Protein AF-A0A2V7RG24-F1 (afdb_monomer)

Structure (mmCIF, N/CA/C/O backbone):
data_AF-A0A2V7RG24-F1
#
_entry.id   AF-A0A2V7RG24-F1
#
loop_
_atom_site.group_PDB
_atom_site.id
_atom_site.type_symbol
_atom_site.label_atom_id
_atom_site.label_alt_id
_atom_site.label_comp_id
_atom_site.label_asym_id
_atom_site.label_entity_id
_atom_site.label_seq_id
_atom_site.pdbx_PDB_ins_code
_atom_site.Cartn_x
_atom_site.Cartn_y
_atom_site.Cartn_z
_atom_site.occupancy
_atom_site.B_iso_or_equiv
_atom_site.auth_seq_id
_atom_site.auth_comp_id
_atom_site.auth_asym_id
_atom_site.auth_atom_id
_atom_site.pdbx_PDB_model_num
ATOM 1 N N . MET A 1 1 ? 0.883 -5.199 -20.420 1.00 70.88 1 MET A N 1
ATOM 2 C CA . MET A 1 1 ? -0.325 -4.366 -20.218 1.00 70.88 1 MET A CA 1
ATOM 3 C C . MET A 1 1 ? -0.372 -4.010 -18.749 1.00 70.88 1 MET A C 1
ATOM 5 O O . MET A 1 1 ? -0.090 -4.886 -17.940 1.00 70.88 1 MET A O 1
ATOM 9 N N . ALA A 1 2 ? -0.636 -2.752 -18.416 1.00 87.44 2 ALA A N 1
ATOM 10 C CA . ALA A 1 2 ? -0.578 -2.299 -17.037 1.00 87.44 2 ALA A CA 1
ATOM 11 C C . ALA A 1 2 ? -1.809 -2.783 -16.240 1.00 87.44 2 ALA A C 1
ATOM 13 O O . ALA A 1 2 ? -2.904 -2.893 -16.787 1.00 87.44 2 ALA A O 1
ATOM 14 N N . LEU A 1 3 ? -1.618 -3.117 -14.962 1.00 95.12 3 LEU A N 1
ATOM 15 C CA . LEU A 1 3 ? -2.673 -3.624 -14.077 1.00 95.12 3 LEU A CA 1
ATOM 16 C C . LEU A 1 3 ? -3.235 -2.459 -13.262 1.00 95.12 3 LEU A C 1
ATOM 18 O O . LEU A 1 3 ? -2.543 -1.928 -12.408 1.00 95.12 3 LEU A O 1
ATOM 22 N N . ASP A 1 4 ? -4.467 -2.027 -13.508 1.0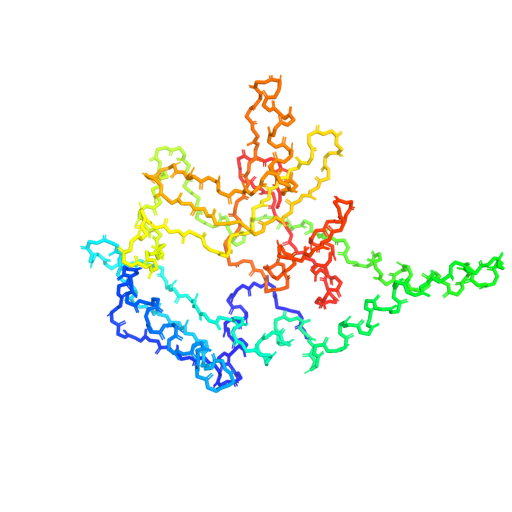0 91.94 4 ASP A N 1
ATOM 23 C CA . ASP A 1 4 ? -5.042 -0.782 -12.965 1.00 91.94 4 ASP A CA 1
ATOM 24 C C . ASP A 1 4 ? -5.511 -0.860 -11.508 1.00 91.94 4 ASP A C 1
ATOM 26 O O . ASP A 1 4 ? -5.854 0.160 -10.917 1.00 91.94 4 ASP A O 1
ATOM 30 N N . ASN A 1 5 ? -5.598 -2.052 -10.922 1.00 93.75 5 ASN A N 1
ATOM 31 C CA . ASN A 1 5 ? -6.055 -2.227 -9.545 1.00 93.75 5 ASN A CA 1
ATOM 32 C C . ASN A 1 5 ? -5.680 -3.606 -8.993 1.00 93.75 5 ASN A C 1
ATOM 34 O O . ASN A 1 5 ? -5.328 -4.526 -9.736 1.00 93.75 5 ASN A O 1
ATOM 38 N N . LEU A 1 6 ? -5.848 -3.769 -7.679 1.00 95.88 6 LEU A N 1
ATOM 39 C CA . LEU A 1 6 ? -5.594 -5.026 -6.982 1.00 95.88 6 LEU A CA 1
ATOM 40 C C . LEU A 1 6 ? -6.389 -6.217 -7.547 1.00 95.88 6 LEU A C 1
ATOM 42 O O . LEU A 1 6 ? -5.856 -7.321 -7.607 1.00 95.88 6 LEU A O 1
ATOM 46 N N . ARG A 1 7 ? -7.642 -6.029 -7.993 1.00 96.31 7 ARG A N 1
ATOM 47 C CA . ARG A 1 7 ? -8.449 -7.141 -8.537 1.00 96.31 7 ARG A CA 1
ATOM 48 C C . ARG A 1 7 ? -7.845 -7.686 -9.828 1.00 96.31 7 ARG A C 1
ATOM 50 O O . ARG A 1 7 ? -7.770 -8.899 -9.989 1.00 96.31 7 ARG A O 1
ATOM 57 N N . GLN A 1 8 ? -7.388 -6.803 -10.717 1.00 97.19 8 GLN A N 1
ATOM 58 C CA . GLN A 1 8 ? -6.679 -7.203 -11.933 1.00 97.19 8 GLN A CA 1
ATOM 59 C C . GLN A 1 8 ? -5.349 -7.881 -11.609 1.00 97.19 8 GLN A C 1
ATOM 61 O O . GLN A 1 8 ? -5.017 -8.874 -12.247 1.00 97.19 8 GLN A O 1
ATOM 66 N N . PHE A 1 9 ? -4.615 -7.400 -10.601 1.00 98.12 9 PHE A N 1
ATOM 67 C CA . PHE A 1 9 ? -3.367 -8.043 -10.195 1.00 98.12 9 PHE A CA 1
ATOM 68 C C . PHE A 1 9 ? -3.591 -9.457 -9.654 1.00 98.12 9 PHE A C 1
ATOM 70 O O . PHE A 1 9 ? -2.949 -10.392 -10.122 1.00 98.12 9 PHE A O 1
ATOM 77 N N . ILE A 1 10 ? -4.561 -9.640 -8.754 1.00 98.44 10 ILE A N 1
ATOM 78 C CA . ILE A 1 10 ? -4.939 -10.967 -8.249 1.00 98.44 10 ILE A CA 1
ATOM 79 C C . ILE A 1 10 ? -5.362 -11.882 -9.405 1.00 98.44 10 ILE A C 1
ATOM 81 O O . ILE A 1 10 ? -4.900 -13.016 -9.473 1.00 98.44 10 ILE A O 1
ATOM 85 N N . ALA A 1 11 ? -6.189 -11.393 -10.336 1.00 98.31 11 ALA A N 1
ATOM 86 C CA . ALA A 1 11 ? -6.625 -12.173 -11.493 1.00 98.31 11 ALA A CA 1
ATOM 87 C C . ALA A 1 11 ? -5.461 -12.563 -12.421 1.00 98.31 11 ALA A C 1
ATOM 89 O O . ALA A 1 11 ? -5.440 -13.674 -12.941 1.00 98.31 11 ALA A O 1
ATOM 90 N N . ALA A 1 12 ? -4.480 -11.677 -12.609 1.00 98.19 12 ALA A N 1
ATOM 91 C CA . ALA A 1 12 ? -3.292 -11.965 -13.405 1.00 98.19 12 ALA A CA 1
ATOM 92 C C . ALA A 1 12 ? -2.387 -13.017 -12.738 1.00 98.19 12 ALA A C 1
ATOM 94 O O . ALA A 1 12 ? -1.851 -13.882 -13.428 1.00 98.19 12 ALA A O 1
ATOM 95 N N . ILE A 1 13 ? -2.252 -12.985 -11.405 1.00 98.50 13 ILE A N 1
ATOM 96 C C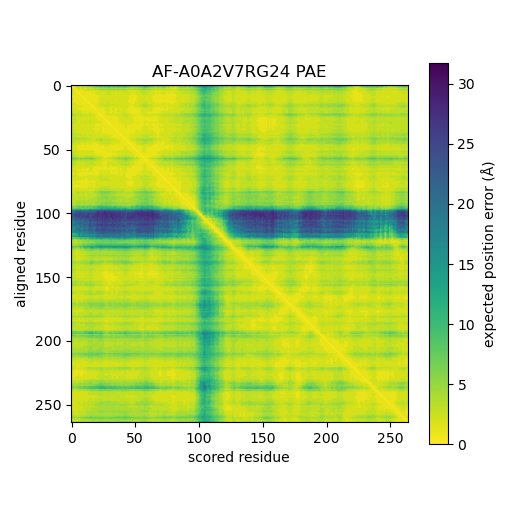A . ILE A 1 13 ? -1.537 -14.025 -10.648 1.00 98.50 13 ILE A CA 1
ATOM 97 C C . ILE A 1 13 ? -2.269 -15.375 -10.766 1.00 98.50 13 ILE A C 1
ATOM 99 O O . ILE A 1 13 ? -1.626 -16.395 -11.016 1.00 98.50 13 ILE A O 1
ATOM 103 N N . ASP A 1 14 ? -3.602 -15.373 -10.636 1.00 98.44 14 ASP A N 1
ATOM 104 C CA . ASP A 1 14 ? -4.465 -16.562 -10.766 1.00 98.44 14 ASP A CA 1
ATOM 105 C C . ASP A 1 14 ? -4.325 -17.196 -12.161 1.00 98.44 14 ASP A C 1
ATOM 107 O O . ASP A 1 14 ? -4.002 -18.374 -12.295 1.00 98.44 14 ASP A O 1
ATOM 111 N N . ALA A 1 15 ? -4.426 -16.382 -13.218 1.00 97.94 15 ALA A N 1
ATOM 112 C CA . ALA A 1 15 ? -4.224 -16.822 -14.599 1.00 97.94 15 ALA A CA 1
ATOM 113 C C . ALA A 1 15 ? -2.813 -17.390 -14.854 1.00 97.94 15 ALA A C 1
ATOM 115 O O . ALA A 1 15 ? -2.633 -18.246 -15.717 1.00 97.94 15 ALA A O 1
ATOM 116 N N . GLY A 1 16 ? -1.814 -16.926 -14.098 1.00 96.06 16 GLY A N 1
ATOM 117 C CA . GLY A 1 16 ? -0.440 -17.425 -14.129 1.00 96.06 16 GLY A CA 1
ATOM 118 C C . GLY A 1 16 ? -0.186 -18.676 -13.280 1.00 96.06 16 GLY A C 1
ATOM 119 O O . GLY A 1 16 ? 0.979 -19.084 -13.180 1.00 96.06 16 GLY A O 1
ATOM 120 N N . GLY A 1 17 ? -1.228 -19.244 -12.657 1.00 97.56 17 GLY A N 1
ATOM 121 C CA . GLY A 1 17 ? -1.174 -20.448 -11.823 1.00 97.56 17 GLY A CA 1
ATOM 122 C C . GLY A 1 17 ? -0.435 -20.269 -10.496 1.00 97.56 17 GLY A C 1
ATOM 123 O O . GLY A 1 17 ? 0.051 -21.248 -9.939 1.00 97.56 17 GLY A O 1
ATOM 124 N N . ASP A 1 18 ? -0.291 -19.031 -10.015 1.00 97.88 18 ASP A N 1
ATOM 125 C CA . ASP A 1 18 ? 0.556 -18.683 -8.862 1.00 97.88 18 ASP A CA 1
ATOM 126 C C . ASP A 1 18 ? -0.255 -18.109 -7.679 1.00 97.88 18 ASP A C 1
ATOM 128 O O . ASP A 1 18 ? 0.276 -17.436 -6.792 1.00 97.88 18 ASP A O 1
ATOM 132 N N . LEU A 1 19 ? -1.572 -18.357 -7.680 1.00 98.62 19 LEU A N 1
ATOM 133 C CA . LEU A 1 19 ? -2.505 -17.998 -6.614 1.00 98.62 19 LEU A CA 1
ATOM 134 C C . LEU A 1 19 ? -3.117 -19.262 -6.003 1.00 98.62 19 LEU A C 1
ATOM 136 O O . LEU A 1 19 ? -3.719 -20.071 -6.703 1.00 98.62 19 LEU A O 1
ATOM 140 N N . THR A 1 20 ? -3.064 -19.373 -4.680 1.00 98.56 20 THR A N 1
ATOM 141 C CA . THR A 1 20 ? -3.815 -20.376 -3.923 1.00 98.56 20 THR A CA 1
ATOM 142 C C . THR A 1 20 ? -4.988 -19.711 -3.216 1.00 98.56 20 THR A C 1
ATOM 144 O O . THR A 1 20 ? -4.822 -18.787 -2.415 1.00 98.56 20 THR A O 1
ATOM 147 N N . ARG A 1 21 ? -6.198 -20.205 -3.484 1.00 98.62 21 ARG A N 1
ATOM 148 C CA . ARG A 1 21 ? -7.413 -19.793 -2.773 1.00 98.62 21 ARG A CA 1
ATOM 149 C C . ARG A 1 21 ? -7.566 -20.633 -1.515 1.00 98.62 21 ARG A C 1
ATOM 151 O O . ARG A 1 21 ? -7.730 -21.847 -1.585 1.00 98.62 21 ARG A O 1
ATOM 158 N N . VAL A 1 22 ? -7.519 -19.978 -0.362 1.00 98.50 22 VAL A N 1
ATOM 159 C CA . VAL A 1 22 ? -7.785 -20.617 0.924 1.00 98.50 22 VAL A CA 1
ATOM 160 C C . VAL A 1 22 ? -9.263 -20.436 1.220 1.00 98.50 22 VAL A C 1
ATOM 162 O O . VAL A 1 22 ? -9.736 -19.347 1.561 1.00 98.50 22 VAL A O 1
ATOM 165 N N . GLU A 1 23 ? -10.009 -21.515 1.020 1.00 97.62 23 GLU A N 1
ATOM 166 C CA . GLU A 1 23 ? -11.434 -21.547 1.320 1.00 97.62 23 GLU A CA 1
ATOM 167 C C . GLU A 1 23 ? -11.694 -21.837 2.786 1.00 97.62 23 GLU A C 1
ATOM 169 O O . GLU A 1 23 ? -12.766 -21.504 3.260 1.00 97.62 23 GLU A O 1
ATOM 174 N N . HIS A 1 24 ? -10.768 -22.433 3.535 1.00 97.44 24 HIS A N 1
ATOM 175 C CA . HIS A 1 24 ? -10.990 -22.662 4.961 1.00 97.44 24 HIS A CA 1
ATOM 176 C C . HIS A 1 24 ? -11.186 -21.342 5.723 1.00 97.44 24 HIS A C 1
ATOM 178 O O . HIS A 1 24 ? -10.691 -20.294 5.304 1.00 97.44 24 HIS A O 1
ATOM 184 N N . SER A 1 25 ? -11.933 -21.399 6.826 1.00 98.31 25 SER A N 1
ATOM 185 C CA . SER A 1 25 ? -12.063 -20.255 7.727 1.00 98.31 25 SER A CA 1
ATOM 186 C C . SER A 1 25 ? -10.737 -20.055 8.451 1.00 98.31 25 SER A C 1
ATOM 188 O O . SER A 1 25 ? -10.263 -20.997 9.075 1.00 98.31 25 SER A O 1
ATOM 190 N N . VAL A 1 26 ? -10.131 -18.872 8.350 1.00 98.62 26 VAL A N 1
ATOM 191 C CA . VAL A 1 26 ? -8.807 -18.604 8.943 1.00 98.62 26 VAL A CA 1
ATOM 192 C C . VAL A 1 26 ? -8.808 -17.254 9.644 1.00 98.62 26 VAL A C 1
ATOM 194 O O . VAL A 1 26 ? -9.255 -16.252 9.083 1.00 98.62 26 VAL A O 1
ATOM 197 N N . SER A 1 27 ? -8.291 -17.217 10.865 1.00 98.62 27 SER A N 1
ATOM 198 C CA . SER A 1 27 ? -8.243 -16.011 11.682 1.00 98.62 27 SER A CA 1
ATOM 199 C C . SER A 1 27 ? -7.225 -14.990 11.185 1.00 98.62 27 SER A C 1
ATOM 201 O O . SER A 1 27 ? -6.080 -15.315 10.864 1.00 98.62 27 SER A O 1
ATOM 203 N N . VAL A 1 28 ? -7.615 -13.712 11.191 1.00 98.38 28 VAL A N 1
ATOM 204 C CA . VAL A 1 28 ? -6.659 -12.606 11.023 1.00 98.38 28 VAL A CA 1
ATOM 205 C C . VAL A 1 28 ? -5.749 -12.430 12.243 1.00 98.38 28 VAL A C 1
ATOM 207 O O . VAL A 1 28 ? -4.738 -11.736 12.157 1.00 98.38 28 VAL A O 1
ATOM 210 N N . ASP A 1 29 ? -6.091 -13.049 13.375 1.00 98.19 29 ASP A N 1
ATOM 211 C CA . ASP A 1 29 ? -5.231 -13.114 14.550 1.00 98.19 29 ASP A CA 1
ATOM 212 C C . ASP A 1 29 ? -4.246 -14.281 14.413 1.00 98.19 29 ASP A C 1
ATOM 214 O O . ASP A 1 29 ? -4.591 -15.435 14.663 1.00 98.19 29 ASP A O 1
ATOM 218 N N . LYS A 1 30 ? -3.023 -13.955 13.981 1.00 98.19 30 LYS A N 1
ATOM 219 C CA . LYS A 1 30 ? -1.843 -14.819 13.794 1.00 98.19 30 LYS A CA 1
ATOM 220 C C . LYS A 1 30 ? -1.965 -15.922 12.737 1.00 98.19 30 LYS A C 1
ATOM 222 O O . LYS A 1 30 ? -0.978 -16.181 12.059 1.00 98.19 30 LYS A O 1
ATOM 227 N N . GLU A 1 31 ? -3.121 -16.553 12.535 1.00 98.56 31 GLU A N 1
ATOM 228 C CA . GLU A 1 31 ? -3.239 -17.730 11.655 1.00 98.56 31 GLU A CA 1
ATOM 229 C C . GLU A 1 31 ? -2.947 -17.422 10.181 1.00 98.56 31 GLU A C 1
ATOM 231 O O . GLU A 1 31 ? -2.140 -18.118 9.560 1.00 98.56 31 GLU A O 1
ATOM 236 N N . ILE A 1 32 ? -3.549 -16.363 9.616 1.00 98.62 32 ILE A N 1
ATOM 237 C CA . ILE A 1 32 ? -3.227 -15.919 8.247 1.00 98.62 32 ILE A CA 1
ATOM 238 C C . ILE A 1 32 ? -1.727 -15.648 8.114 1.00 98.62 32 ILE A C 1
ATOM 240 O O . ILE A 1 32 ? -1.123 -16.038 7.114 1.00 98.62 32 ILE A O 1
ATOM 244 N N . THR A 1 33 ? -1.128 -14.997 9.114 1.00 98.38 33 THR A N 1
ATOM 245 C CA . THR A 1 33 ? 0.297 -14.652 9.109 1.00 98.38 33 THR A CA 1
ATOM 246 C C . THR A 1 33 ? 1.176 -15.891 9.157 1.00 98.38 33 THR A C 1
ATOM 248 O O . THR A 1 33 ? 2.093 -15.991 8.353 1.00 98.38 33 THR A O 1
ATOM 251 N N . GLU A 1 34 ? 0.879 -16.854 10.025 1.00 98.56 34 GLU A N 1
ATOM 252 C CA . GLU A 1 34 ? 1.629 -18.108 10.135 1.00 98.56 34 GLU A CA 1
ATOM 253 C C . GLU A 1 34 ? 1.602 -18.899 8.819 1.00 98.56 34 GLU A C 1
ATOM 255 O O . GLU A 1 34 ? 2.633 -19.374 8.342 1.00 98.56 34 GLU A O 1
ATOM 260 N N . ILE A 1 35 ? 0.430 -19.005 8.184 1.00 98.44 35 ILE A N 1
ATOM 261 C CA . ILE A 1 35 ? 0.296 -19.675 6.883 1.00 98.44 35 ILE A CA 1
ATOM 262 C C . ILE A 1 35 ? 1.085 -18.913 5.812 1.00 98.44 35 ILE A C 1
ATOM 264 O O . ILE A 1 35 ? 1.847 -19.515 5.052 1.00 98.44 35 ILE A O 1
ATOM 268 N N . ALA A 1 36 ? 0.919 -17.589 5.756 1.00 97.94 36 ALA A N 1
ATOM 269 C CA . ALA A 1 36 ? 1.592 -16.746 4.778 1.00 97.94 36 ALA A CA 1
ATOM 270 C C . ALA A 1 36 ? 3.119 -16.784 4.929 1.00 97.94 36 ALA A C 1
ATOM 272 O O . ALA A 1 36 ? 3.810 -16.883 3.919 1.00 97.94 36 ALA A O 1
ATOM 273 N N . ASP A 1 37 ? 3.640 -16.771 6.157 1.00 98.31 37 ASP A N 1
ATOM 274 C CA . ASP A 1 37 ? 5.072 -16.822 6.462 1.00 98.31 37 ASP A CA 1
ATOM 275 C C . ASP A 1 37 ? 5.720 -18.115 5.942 1.00 98.31 37 ASP A C 1
ATOM 277 O O . ASP A 1 37 ? 6.755 -18.072 5.270 1.00 98.31 37 ASP A O 1
ATOM 281 N N . ARG A 1 38 ? 5.068 -19.268 6.142 1.00 97.94 38 ARG A N 1
ATOM 282 C CA . ARG A 1 38 ? 5.531 -20.552 5.583 1.00 97.94 38 ARG A CA 1
ATOM 283 C C . ARG A 1 38 ? 5.554 -20.543 4.055 1.00 97.94 38 ARG A C 1
ATOM 285 O O . ARG A 1 38 ? 6.514 -21.024 3.449 1.00 97.94 38 ARG A O 1
ATOM 292 N N . CYS A 1 39 ? 4.517 -19.991 3.421 1.00 96.81 39 CYS A N 1
ATOM 293 C CA . CYS A 1 39 ? 4.466 -19.870 1.964 1.00 96.81 39 CYS A CA 1
ATOM 294 C C . CYS A 1 39 ? 5.567 -18.938 1.442 1.00 96.81 39 CYS A C 1
ATOM 296 O O . CYS A 1 39 ? 6.304 -19.332 0.544 1.00 96.81 39 CYS A O 1
ATOM 298 N N . MET A 1 40 ? 5.741 -17.759 2.044 1.00 97.06 40 MET A N 1
ATOM 299 C CA . MET A 1 40 ? 6.783 -16.786 1.686 1.00 97.06 40 MET A CA 1
ATOM 300 C C . MET A 1 40 ? 8.195 -17.375 1.762 1.00 97.06 40 MET A C 1
ATOM 302 O O . MET A 1 40 ? 9.043 -17.056 0.936 1.00 97.06 40 MET A O 1
ATOM 306 N N . LYS A 1 41 ? 8.452 -18.246 2.744 1.00 97.25 41 LYS A N 1
ATOM 307 C CA . LYS A 1 41 ? 9.754 -18.901 2.953 1.00 97.25 41 LYS A CA 1
ATOM 308 C C . LYS A 1 41 ? 9.960 -20.162 2.111 1.00 97.25 41 LYS A C 1
ATOM 310 O O . LYS A 1 41 ? 11.029 -20.767 2.167 1.00 97.25 41 LYS A O 1
ATOM 315 N N . SER A 1 42 ? 8.958 -20.577 1.340 1.00 96.88 42 SER A N 1
ATOM 316 C CA . SER A 1 42 ? 9.093 -21.706 0.420 1.00 96.88 42 SER A CA 1
ATOM 317 C C . SER A 1 42 ? 9.951 -21.320 -0.797 1.00 96.88 42 SER A C 1
ATOM 319 O O . SER A 1 42 ? 10.040 -20.136 -1.136 1.00 96.88 42 SER A O 1
ATOM 321 N N . PRO A 1 43 ? 10.579 -22.287 -1.494 1.00 95.69 43 PRO A N 1
ATOM 322 C CA . PRO A 1 43 ? 11.347 -22.009 -2.705 1.00 95.69 43 PRO A CA 1
ATOM 323 C C . PRO A 1 43 ? 10.554 -21.172 -3.717 1.00 95.69 43 PRO A C 1
ATOM 325 O O . PRO A 1 43 ? 9.379 -21.437 -3.971 1.00 95.69 43 PRO A O 1
ATOM 328 N N . GLY A 1 44 ? 11.189 -20.138 -4.271 1.00 94.81 44 GLY A N 1
ATOM 329 C CA . GLY A 1 44 ? 10.538 -19.210 -5.201 1.00 94.81 44 GLY A CA 1
ATOM 330 C C . GLY A 1 44 ? 9.484 -18.291 -4.567 1.00 94.81 44 GLY A C 1
ATOM 331 O O . GLY A 1 44 ? 8.734 -17.660 -5.304 1.00 94.81 44 GLY A O 1
ATOM 332 N N . GLY A 1 45 ? 9.408 -18.209 -3.232 1.00 96.69 45 GLY A N 1
ATOM 333 C CA . GLY A 1 45 ? 8.485 -17.324 -2.512 1.00 96.69 45 GLY A CA 1
ATOM 334 C C . GLY A 1 45 ? 7.082 -17.891 -2.281 1.00 96.69 45 GLY A C 1
ATOM 335 O O . GLY A 1 45 ? 6.201 -17.170 -1.800 1.00 96.69 45 GLY A O 1
ATOM 336 N N . GLY A 1 46 ? 6.852 -19.153 -2.669 1.00 97.75 46 GLY A N 1
ATOM 337 C CA . GLY A 1 46 ? 5.549 -19.823 -2.615 1.00 97.75 46 GLY A CA 1
ATOM 338 C C . GLY A 1 46 ? 4.442 -19.102 -3.401 1.00 97.75 46 GLY A C 1
ATOM 339 O O . GLY A 1 46 ? 4.697 -18.083 -4.048 1.00 97.75 46 GLY A O 1
ATOM 340 N N . PRO A 1 47 ? 3.196 -19.602 -3.358 1.00 98.12 47 PRO A N 1
ATOM 341 C CA . PRO A 1 47 ? 2.077 -18.966 -4.045 1.00 98.12 47 PRO A CA 1
ATOM 342 C C . PRO A 1 47 ? 1.619 -17.697 -3.315 1.00 98.12 47 PRO A C 1
ATOM 344 O O . PRO A 1 47 ? 1.754 -17.569 -2.092 1.00 98.12 47 PRO A O 1
ATOM 347 N N . ALA A 1 48 ? 1.007 -16.771 -4.052 1.00 98.56 48 ALA A N 1
ATOM 348 C CA . ALA A 1 48 ? 0.146 -15.769 -3.435 1.00 98.56 48 ALA A CA 1
ATOM 349 C C . ALA A 1 48 ? -1.061 -16.458 -2.779 1.00 98.56 48 ALA A C 1
ATOM 351 O O . ALA A 1 48 ? -1.525 -17.492 -3.259 1.00 98.56 48 ALA A O 1
ATOM 352 N N . LEU A 1 49 ? -1.602 -15.885 -1.704 1.00 98.75 49 LEU A N 1
ATOM 353 C CA . LEU A 1 49 ? -2.732 -16.473 -0.984 1.00 98.75 49 LEU A CA 1
ATOM 354 C C . LEU A 1 49 ? -3.929 -15.529 -1.002 1.00 98.75 49 LEU A C 1
ATOM 356 O O . LEU A 1 49 ? -3.799 -14.348 -0.675 1.00 98.75 49 LEU A O 1
ATOM 360 N N . LEU A 1 50 ? -5.102 -16.068 -1.327 1.00 98.75 50 LEU A N 1
ATOM 361 C CA . LEU A 1 50 ? -6.383 -15.381 -1.190 1.00 98.75 50 LEU A CA 1
ATOM 362 C C . LEU A 1 50 ? -7.260 -16.129 -0.186 1.00 98.75 50 LEU A C 1
ATOM 364 O O . LEU A 1 50 ? -7.865 -17.150 -0.516 1.00 98.75 50 LEU A O 1
ATOM 368 N N . PHE A 1 51 ? -7.345 -15.604 1.031 1.00 98.75 51 PHE A N 1
ATOM 369 C CA . PHE A 1 51 ? -8.248 -16.085 2.071 1.00 98.75 51 PHE A CA 1
ATOM 370 C C . PHE A 1 51 ? -9.647 -15.549 1.792 1.00 98.75 51 PHE A C 1
ATOM 372 O O . PHE A 1 51 ? -9.902 -14.346 1.879 1.00 98.75 51 PHE A O 1
ATOM 379 N N . THR A 1 52 ? -10.554 -16.448 1.423 1.00 98.56 52 THR A N 1
ATOM 380 C CA . THR A 1 52 ? -11.915 -16.083 0.996 1.00 98.56 52 THR A CA 1
ATOM 381 C C . THR A 1 52 ? -12.903 -15.997 2.155 1.00 98.56 52 THR A C 1
ATOM 383 O O . THR A 1 52 ? -13.926 -15.329 2.028 1.00 98.56 52 THR A O 1
ATOM 386 N N . ARG A 1 53 ? -12.591 -16.640 3.288 1.00 98.31 53 ARG A N 1
ATOM 387 C CA . ARG A 1 53 ? -13.412 -16.647 4.506 1.00 98.31 53 ARG A CA 1
ATOM 388 C C . ARG A 1 53 ? -12.590 -16.294 5.757 1.00 98.31 53 ARG A C 1
ATOM 390 O O . ARG A 1 53 ? -12.485 -17.122 6.659 1.00 98.31 53 ARG A O 1
ATOM 397 N N . PRO A 1 54 ? -11.955 -15.112 5.830 1.00 98.56 54 PRO A N 1
ATOM 398 C CA . PRO A 1 54 ? -11.204 -14.746 7.020 1.00 98.56 54 PRO A CA 1
ATOM 399 C C . PRO A 1 54 ? -12.145 -14.438 8.197 1.00 98.56 54 PRO A C 1
ATOM 401 O O . PRO A 1 54 ? -13.245 -13.916 7.996 1.00 98.56 54 PRO A O 1
ATOM 404 N N . THR A 1 55 ? -11.712 -14.714 9.427 1.00 98.62 55 THR A N 1
ATOM 405 C CA . THR A 1 55 ? -12.427 -14.308 10.651 1.00 98.62 55 THR A CA 1
ATOM 406 C C . THR A 1 55 ? -11.715 -13.153 11.341 1.00 98.62 55 THR A C 1
ATOM 408 O O . THR A 1 55 ? -10.491 -13.143 11.454 1.00 98.62 55 THR A O 1
ATOM 411 N N . LEU A 1 56 ? -12.491 -12.172 11.797 1.00 98.06 56 LEU A N 1
ATOM 412 C CA . LEU A 1 56 ? -12.037 -10.994 12.537 1.00 98.06 56 LEU A CA 1
ATOM 413 C C . LEU A 1 56 ? -11.549 -11.376 13.948 1.00 98.06 56 LEU A C 1
ATOM 415 O O . LEU A 1 56 ? -11.866 -12.474 14.424 1.00 98.06 56 LEU A O 1
ATOM 419 N N . PRO A 1 57 ? -10.839 -10.479 14.663 1.00 93.25 57 PRO A N 1
ATOM 420 C CA . PRO A 1 57 ? -10.561 -10.683 16.081 1.00 93.25 57 PRO A CA 1
ATOM 421 C C . PRO A 1 57 ? -11.874 -10.930 16.842 1.00 93.25 57 PRO A C 1
ATOM 423 O O . PRO A 1 57 ? -12.833 -10.174 16.700 1.00 93.25 57 PRO A O 1
ATOM 426 N N . GLY A 1 58 ? -11.943 -12.026 17.602 1.00 90.81 58 GLY A N 1
ATOM 427 C CA . GLY A 1 58 ? -13.177 -12.483 18.260 1.00 90.81 58 GLY A CA 1
ATOM 428 C C . GLY A 1 58 ? -14.015 -13.494 17.461 1.00 90.81 58 GLY A C 1
ATOM 429 O O . GLY A 1 58 ? -15.046 -13.941 17.953 1.00 90.81 58 GLY A O 1
ATOM 430 N N . GLY A 1 59 ? -13.579 -13.893 16.261 1.00 95.25 59 GLY A N 1
ATOM 431 C CA . GLY A 1 59 ? -14.116 -15.049 15.527 1.00 95.25 59 GLY A CA 1
ATOM 432 C C . GLY A 1 59 ? -15.297 -14.764 14.594 1.00 95.25 59 GLY A C 1
ATOM 433 O O . GLY A 1 59 ? -15.754 -15.669 13.899 1.00 95.25 59 GLY A O 1
ATOM 434 N N . ALA A 1 60 ? -15.786 -13.523 14.527 1.00 97.25 60 ALA A N 1
ATOM 435 C CA . ALA A 1 60 ? -16.836 -13.152 13.581 1.00 97.25 60 ALA A CA 1
ATOM 436 C C . ALA A 1 60 ? -16.341 -13.274 12.122 1.00 97.25 60 ALA A C 1
ATOM 438 O O . ALA A 1 60 ? -15.191 -12.926 11.839 1.00 97.25 60 ALA A O 1
ATOM 439 N N . PRO A 1 61 ? -17.178 -13.722 11.169 1.00 97.75 61 PRO A N 1
ATOM 440 C CA . PRO A 1 61 ? -16.788 -13.785 9.764 1.00 97.75 61 PRO A CA 1
ATOM 441 C C . PRO A 1 61 ? -16.572 -12.378 9.193 1.00 97.75 61 PRO A C 1
ATOM 443 O O . PRO A 1 61 ? -17.404 -11.486 9.377 1.00 97.75 61 PRO A O 1
ATOM 446 N N . SER A 1 62 ? -15.477 -12.179 8.461 1.00 97.88 62 SER A N 1
ATOM 447 C CA . SER A 1 62 ? -15.268 -10.950 7.701 1.00 97.88 62 SER A CA 1
ATOM 448 C C . SER A 1 62 ? -16.079 -10.966 6.406 1.00 97.88 62 SER A C 1
ATOM 450 O O . SER A 1 62 ? -16.210 -11.993 5.744 1.00 97.88 62 SER A O 1
ATOM 452 N N . GLN A 1 63 ? -16.580 -9.796 6.012 1.00 96.25 63 GLN A N 1
ATOM 453 C CA . GLN A 1 63 ? -17.222 -9.587 4.709 1.00 96.25 63 GLN A CA 1
ATOM 454 C C . GLN A 1 63 ? -16.205 -9.329 3.586 1.00 96.25 63 GLN A C 1
ATOM 456 O O . GLN A 1 63 ? -16.578 -9.237 2.418 1.00 96.25 63 GLN A O 1
ATOM 461 N N . LEU A 1 64 ? -14.926 -9.163 3.934 1.00 97.00 64 LEU A N 1
ATOM 462 C CA . LEU A 1 64 ? -13.859 -8.833 3.000 1.00 97.00 64 LEU A CA 1
ATOM 463 C C . LEU A 1 64 ? -12.846 -9.983 2.944 1.00 97.00 64 LEU A C 1
ATOM 465 O O . LEU A 1 64 ? -12.393 -10.439 3.994 1.00 97.00 64 LEU A O 1
ATOM 469 N N . PRO A 1 65 ? -12.447 -10.441 1.746 1.00 97.94 65 PRO A N 1
ATOM 470 C CA . PRO A 1 65 ? -11.355 -11.392 1.623 1.00 97.94 65 PRO A CA 1
ATOM 471 C C . PRO A 1 65 ? -10.015 -10.723 1.955 1.00 97.94 65 PRO A C 1
ATOM 473 O O . PRO A 1 65 ? -9.861 -9.505 1.830 1.00 97.94 65 PRO A O 1
ATOM 476 N N . VAL A 1 66 ? -9.021 -11.535 2.312 1.00 98.44 66 VAL A N 1
ATOM 477 C CA . VAL A 1 66 ? -7.652 -11.079 2.585 1.00 98.44 66 VAL A CA 1
ATOM 478 C C . VAL A 1 66 ? -6.706 -11.697 1.568 1.00 98.44 66 VAL A C 1
ATOM 480 O O . VAL A 1 66 ? -6.614 -12.917 1.448 1.00 98.44 66 VAL A O 1
ATOM 483 N N . ALA A 1 67 ? -5.993 -10.847 0.836 1.00 98.12 67 ALA A N 1
ATOM 484 C CA . ALA A 1 67 ? -4.957 -11.258 -0.098 1.00 98.12 67 ALA A CA 1
ATOM 485 C C . ALA A 1 67 ? -3.576 -10.943 0.492 1.00 98.12 67 ALA A C 1
ATOM 487 O O . ALA A 1 67 ? -3.319 -9.806 0.889 1.00 98.12 67 ALA A O 1
ATOM 488 N N . VAL A 1 68 ? -2.690 -11.934 0.548 1.00 97.81 68 VAL A N 1
ATOM 489 C CA . VAL A 1 68 ? -1.331 -11.809 1.103 1.00 97.81 68 VAL A CA 1
ATOM 490 C C . VAL A 1 68 ? -0.315 -12.515 0.211 1.00 97.81 68 VAL A C 1
ATOM 492 O O . VAL A 1 68 ? -0.665 -13.270 -0.695 1.00 97.81 68 VAL A O 1
ATOM 495 N N . ASN A 1 69 ? 0.968 -12.232 0.444 1.00 97.88 69 ASN A N 1
ATOM 496 C CA . ASN A 1 69 ? 2.084 -12.749 -0.353 1.00 97.88 69 ASN A CA 1
ATOM 497 C C . ASN A 1 69 ? 2.063 -12.346 -1.850 1.00 97.88 69 ASN A C 1
ATOM 499 O O . ASN A 1 69 ? 2.710 -12.965 -2.696 1.00 97.88 69 ASN A O 1
ATOM 503 N N . LEU A 1 70 ? 1.343 -11.269 -2.186 1.00 97.94 70 LEU A N 1
ATOM 504 C CA . LEU A 1 70 ? 1.151 -10.808 -3.567 1.00 97.94 70 LEU A CA 1
ATOM 505 C C . LEU A 1 70 ? 2.454 -10.407 -4.270 1.00 97.94 70 LEU A C 1
ATOM 507 O O . LEU A 1 70 ? 2.561 -10.557 -5.478 1.00 97.94 70 LEU A O 1
ATOM 511 N N . PHE A 1 71 ? 3.444 -9.945 -3.509 1.00 97.12 71 PHE A N 1
ATOM 512 C CA . PHE A 1 71 ? 4.741 -9.473 -4.004 1.00 97.12 71 PHE A CA 1
ATOM 513 C C . PHE A 1 71 ? 5.906 -10.395 -3.605 1.00 97.12 71 PHE A C 1
ATOM 515 O O . PHE A 1 71 ? 7.064 -10.031 -3.763 1.00 97.12 71 PHE A O 1
ATOM 522 N N . GLY A 1 72 ? 5.626 -11.579 -3.046 1.00 96.56 72 GLY A N 1
ATOM 523 C CA . GLY A 1 72 ? 6.662 -12.414 -2.424 1.00 96.56 72 GLY A CA 1
ATOM 524 C C . GLY A 1 72 ? 7.516 -13.256 -3.366 1.00 96.56 72 GLY A C 1
ATOM 525 O O . GLY A 1 72 ? 8.265 -14.093 -2.882 1.00 96.56 72 GLY A O 1
ATOM 526 N N . SER A 1 73 ? 7.418 -13.071 -4.683 1.00 97.06 73 SER A N 1
ATOM 527 C CA . SER A 1 73 ? 8.293 -13.739 -5.650 1.00 97.06 73 SER A CA 1
ATOM 528 C C . SER A 1 73 ? 8.733 -12.777 -6.745 1.00 97.06 73 SER A C 1
ATOM 530 O O . SER A 1 73 ? 8.013 -11.839 -7.093 1.00 97.06 73 SER A O 1
ATOM 532 N N . GLU A 1 74 ? 9.899 -13.039 -7.335 1.00 95.88 74 GLU A N 1
ATOM 533 C CA . GLU A 1 74 ? 10.419 -12.249 -8.454 1.00 95.88 74 GLU A CA 1
ATOM 534 C C . GLU A 1 74 ? 9.454 -12.255 -9.647 1.00 95.88 74 GLU A C 1
ATOM 536 O O . GLU A 1 74 ? 9.173 -11.208 -10.225 1.00 95.88 74 GLU A O 1
ATOM 541 N N . LYS A 1 75 ? 8.844 -13.412 -9.946 1.00 96.12 75 LYS A N 1
ATOM 542 C CA . LYS A 1 75 ? 7.816 -13.551 -10.989 1.00 96.12 75 LYS A CA 1
ATOM 543 C C . LYS A 1 75 ? 6.628 -12.616 -10.740 1.00 96.12 75 LYS A C 1
ATOM 545 O O . LYS A 1 75 ? 6.175 -11.945 -11.667 1.00 96.12 75 LYS A O 1
ATOM 550 N N . ARG A 1 76 ? 6.114 -12.554 -9.505 1.00 97.56 76 ARG A N 1
ATOM 551 C CA . ARG A 1 76 ? 4.990 -11.663 -9.168 1.00 97.56 76 ARG A CA 1
ATOM 552 C C . ARG A 1 76 ? 5.398 -10.194 -9.164 1.00 97.56 76 ARG A C 1
ATOM 554 O O . ARG A 1 76 ? 4.591 -9.359 -9.560 1.00 97.56 76 ARG A O 1
ATOM 561 N N . MET A 1 77 ? 6.638 -9.878 -8.793 1.00 97.25 77 MET A N 1
ATOM 562 C CA . MET A 1 77 ? 7.190 -8.526 -8.923 1.00 97.25 77 MET A CA 1
ATOM 563 C C . MET A 1 77 ? 7.315 -8.091 -10.388 1.00 97.25 77 MET A C 1
ATOM 565 O O . MET A 1 77 ? 6.898 -6.989 -10.735 1.00 97.25 77 MET A O 1
ATOM 569 N N . ALA A 1 78 ? 7.820 -8.956 -11.268 1.00 96.38 78 ALA A N 1
ATOM 570 C CA . ALA A 1 78 ? 7.916 -8.673 -12.698 1.00 96.38 78 ALA A CA 1
ATOM 571 C C . ALA A 1 78 ? 6.520 -8.440 -13.305 1.00 96.38 78 ALA A C 1
ATOM 573 O O . ALA A 1 78 ? 6.292 -7.445 -13.996 1.00 96.38 78 ALA A O 1
ATOM 574 N N . LEU A 1 79 ? 5.545 -9.280 -12.932 1.00 96.94 79 LEU A N 1
ATOM 575 C CA . LEU A 1 79 ? 4.138 -9.108 -13.302 1.00 96.94 79 LEU A CA 1
ATOM 576 C C . LEU A 1 79 ? 3.549 -7.783 -12.789 1.00 96.94 79 LEU A C 1
ATOM 578 O O . LEU A 1 79 ? 2.893 -7.074 -13.550 1.00 96.94 79 LEU A O 1
ATOM 582 N N . ALA A 1 80 ? 3.792 -7.438 -11.521 1.00 96.69 80 ALA A N 1
ATOM 583 C CA . ALA A 1 80 ? 3.341 -6.195 -10.892 1.00 96.69 80 ALA A CA 1
ATOM 584 C C . ALA A 1 80 ? 3.822 -4.942 -11.637 1.00 96.69 80 ALA A C 1
ATOM 586 O O . ALA A 1 80 ? 3.088 -3.958 -11.733 1.00 96.69 80 ALA A O 1
ATOM 587 N N . LEU A 1 81 ? 5.048 -4.989 -12.158 1.00 95.31 81 LEU A N 1
ATOM 588 C CA . LEU A 1 81 ? 5.696 -3.872 -12.841 1.00 95.31 81 LEU A CA 1
ATOM 589 C C . LEU A 1 81 ? 5.558 -3.943 -14.371 1.00 95.31 81 LEU A C 1
ATOM 591 O O . LEU A 1 81 ? 5.973 -3.022 -15.066 1.00 95.31 81 LEU A O 1
ATOM 595 N N . GLY A 1 82 ? 4.932 -4.997 -14.901 1.00 93.88 82 GLY A N 1
ATOM 596 C CA . GLY A 1 82 ? 4.660 -5.151 -16.329 1.00 93.88 82 GLY A CA 1
ATOM 597 C C . GLY A 1 82 ? 5.891 -5.473 -17.179 1.00 93.88 82 GLY A C 1
ATOM 598 O O . GLY A 1 82 ? 5.895 -5.149 -18.366 1.00 93.88 82 GLY A O 1
ATOM 599 N N . VAL A 1 83 ? 6.910 -6.106 -16.592 1.00 94.19 83 VAL A N 1
ATOM 600 C CA . VAL A 1 83 ? 8.174 -6.468 -17.255 1.00 94.19 83 VAL A CA 1
ATOM 601 C C . VAL A 1 83 ? 8.391 -7.978 -17.268 1.00 94.19 83 VAL A C 1
ATOM 603 O O . VAL A 1 83 ? 7.795 -8.709 -16.479 1.00 94.19 83 VAL A O 1
ATOM 606 N N . ALA A 1 84 ? 9.240 -8.454 -18.180 1.00 92.44 84 ALA A N 1
ATOM 607 C CA . ALA A 1 84 ? 9.649 -9.857 -18.210 1.00 92.44 84 ALA A CA 1
ATOM 608 C C . ALA A 1 84 ? 10.767 -10.131 -17.194 1.00 92.44 84 ALA A C 1
ATOM 610 O O . ALA A 1 84 ? 10.754 -11.169 -16.536 1.00 92.44 84 ALA A O 1
ATOM 611 N N . CYS A 1 85 ? 11.697 -9.183 -17.047 1.00 93.94 85 CYS A N 1
ATOM 612 C CA . CYS A 1 85 ? 12.802 -9.234 -16.101 1.00 93.94 85 CYS A CA 1
ATOM 613 C C . CYS A 1 85 ? 12.879 -7.921 -15.313 1.00 93.94 85 CYS A C 1
ATOM 615 O O . CYS A 1 85 ? 12.661 -6.841 -15.861 1.00 93.94 85 CYS A O 1
ATOM 617 N N . LEU A 1 86 ? 13.201 -7.993 -14.019 1.00 94.06 86 LEU A N 1
ATOM 618 C CA . LEU A 1 86 ? 13.350 -6.791 -13.192 1.00 94.06 86 LEU A CA 1
ATOM 619 C C . LEU A 1 86 ? 14.547 -5.927 -13.621 1.00 94.06 86 LEU A C 1
ATOM 621 O O . LEU A 1 86 ? 14.496 -4.705 -13.467 1.00 94.06 86 LEU A O 1
ATOM 625 N N . ASP A 1 87 ? 15.575 -6.530 -14.225 1.00 94.31 87 ASP A N 1
ATOM 626 C CA . ASP A 1 87 ? 16.742 -5.810 -14.749 1.00 94.31 87 ASP A CA 1
ATOM 627 C C . ASP A 1 87 ? 16.366 -4.818 -15.857 1.00 94.31 87 ASP A C 1
ATOM 629 O O . ASP A 1 87 ? 17.017 -3.781 -15.988 1.00 94.31 87 ASP A O 1
ATOM 633 N N . ASP A 1 88 ? 15.268 -5.056 -16.587 1.00 91.94 88 ASP A N 1
ATOM 634 C CA . ASP A 1 88 ? 14.756 -4.124 -17.601 1.00 91.94 88 ASP A CA 1
ATOM 635 C C . ASP A 1 88 ? 14.426 -2.757 -16.977 1.00 91.94 88 ASP A C 1
ATOM 637 O O . ASP A 1 88 ? 14.654 -1.703 -17.574 1.00 91.94 88 ASP A O 1
ATOM 641 N N . ILE A 1 89 ? 13.922 -2.751 -15.740 1.00 90.56 89 ILE A N 1
ATOM 642 C CA . ILE A 1 89 ? 13.626 -1.523 -14.992 1.00 90.56 89 ILE A CA 1
ATOM 643 C C . ILE A 1 89 ? 14.924 -0.852 -14.556 1.00 90.56 89 ILE A C 1
ATOM 645 O O . ILE A 1 89 ? 15.063 0.364 -14.700 1.00 90.56 89 ILE A O 1
ATOM 649 N N . GLY A 1 90 ? 15.881 -1.637 -14.055 1.00 89.69 90 GLY A N 1
ATOM 650 C CA . GLY A 1 90 ? 17.202 -1.145 -13.670 1.00 89.6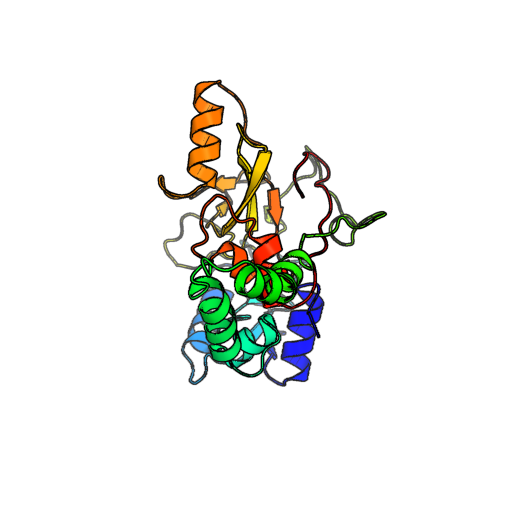9 90 GLY A CA 1
ATOM 651 C C . GLY A 1 90 ? 17.919 -0.469 -14.837 1.00 89.69 90 GLY A C 1
ATOM 652 O O . GLY A 1 90 ? 18.404 0.652 -14.689 1.00 89.69 90 GLY A O 1
ATOM 653 N N . ALA A 1 91 ? 17.907 -1.097 -16.014 1.00 89.69 91 ALA A N 1
ATOM 654 C CA . ALA A 1 91 ? 18.472 -0.550 -17.242 1.00 89.69 91 ALA A CA 1
ATOM 655 C C . ALA A 1 91 ? 17.779 0.759 -17.649 1.00 89.69 91 ALA A C 1
ATOM 657 O O . ALA A 1 91 ? 18.455 1.766 -17.862 1.00 89.69 91 ALA A O 1
ATOM 658 N N . ARG A 1 92 ? 16.438 0.793 -17.657 1.00 86.75 92 ARG A N 1
ATOM 659 C CA . ARG A 1 92 ? 15.666 2.011 -17.969 1.00 86.75 92 ARG A CA 1
ATOM 660 C C . ARG A 1 92 ? 15.969 3.161 -17.001 1.00 86.75 92 ARG A C 1
ATOM 662 O O . ARG A 1 92 ? 16.128 4.298 -17.437 1.00 86.75 92 ARG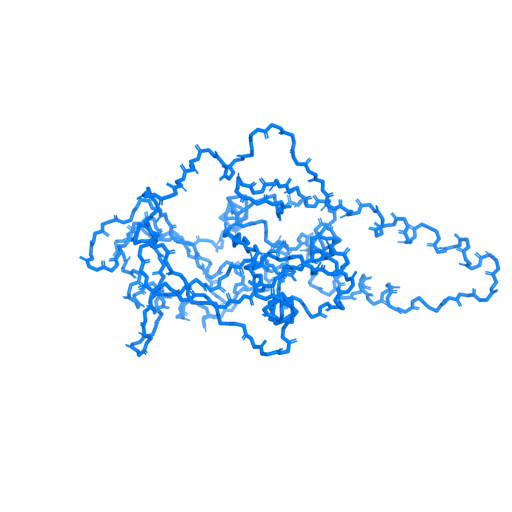 A O 1
ATOM 669 N N . ILE A 1 93 ? 16.086 2.890 -15.699 1.00 85.38 93 ILE A N 1
ATOM 670 C CA . ILE A 1 93 ? 16.457 3.907 -14.700 1.00 85.38 93 ILE A CA 1
ATOM 671 C C . ILE A 1 93 ? 17.911 4.359 -14.897 1.00 85.38 93 ILE A C 1
ATOM 673 O O . ILE A 1 93 ? 18.186 5.559 -14.876 1.00 85.38 93 ILE A O 1
ATOM 677 N N . ALA A 1 94 ? 18.846 3.431 -15.115 1.00 85.88 94 ALA A N 1
ATOM 678 C CA . ALA A 1 94 ? 20.257 3.747 -15.327 1.00 85.88 94 ALA A CA 1
ATOM 679 C C . ALA A 1 94 ? 20.469 4.611 -16.576 1.00 85.88 94 ALA A C 1
ATOM 681 O O . ALA A 1 94 ? 21.286 5.530 -16.554 1.00 85.88 94 ALA A O 1
ATOM 682 N N . GLU A 1 95 ? 19.712 4.369 -17.646 1.00 82.38 95 GLU A N 1
ATOM 683 C CA . GLU A 1 95 ? 19.721 5.217 -18.837 1.00 82.38 95 GLU A CA 1
ATOM 684 C C . GLU A 1 95 ? 19.252 6.648 -18.557 1.00 82.38 95 GLU A C 1
ATOM 686 O O . GLU A 1 95 ? 19.791 7.580 -19.153 1.00 82.38 95 GLU A O 1
ATOM 691 N N . LEU A 1 96 ? 18.291 6.839 -17.647 1.00 75.69 96 LEU A N 1
ATOM 692 C CA . LEU A 1 96 ? 17.844 8.167 -17.220 1.00 75.69 96 LEU A CA 1
ATOM 693 C C . LEU A 1 96 ? 18.869 8.857 -16.308 1.00 75.69 96 LEU A C 1
ATOM 695 O O . LEU A 1 96 ? 19.090 10.058 -16.431 1.00 75.69 96 LEU A O 1
ATOM 699 N N . LEU A 1 97 ? 19.520 8.123 -15.405 1.00 74.50 97 LEU A N 1
ATOM 700 C CA . LEU A 1 97 ? 20.504 8.696 -14.478 1.00 74.50 97 LEU A CA 1
ATOM 701 C C . LEU A 1 97 ? 21.849 9.008 -15.150 1.00 74.50 97 LEU A C 1
ATOM 703 O O . LEU A 1 97 ? 22.483 10.008 -14.820 1.00 74.50 97 LEU A O 1
ATOM 707 N N . ASN A 1 98 ? 22.276 8.194 -16.120 1.00 67.94 98 ASN A N 1
ATOM 708 C CA . ASN A 1 98 ? 23.521 8.394 -16.872 1.00 67.94 98 ASN A CA 1
ATOM 709 C C . ASN A 1 98 ? 23.417 9.477 -17.959 1.00 67.94 98 ASN A C 1
ATOM 711 O O . ASN A 1 98 ? 24.331 9.625 -18.778 1.00 67.94 98 ASN A O 1
ATOM 715 N N . LEU A 1 99 ? 22.334 10.259 -17.963 1.00 60.38 99 LEU A N 1
ATOM 716 C CA . LEU A 1 99 ? 22.193 11.451 -18.786 1.00 60.38 99 LEU A CA 1
ATOM 717 C C . LEU A 1 99 ? 23.202 12.518 -18.340 1.00 60.38 99 LEU A C 1
ATOM 719 O O . LEU A 1 99 ? 22.892 13.454 -17.608 1.00 60.38 99 LEU A O 1
ATOM 723 N N . LYS A 1 100 ? 24.437 12.406 -18.835 1.00 55.88 100 LYS A N 1
ATOM 724 C CA . LYS A 1 100 ? 25.345 13.548 -18.921 1.00 55.88 100 LYS A CA 1
ATOM 725 C C . LYS A 1 100 ? 24.676 14.562 -19.837 1.00 55.88 100 LYS A C 1
ATOM 727 O O . LYS A 1 100 ? 24.488 14.260 -21.012 1.00 55.88 100 LYS A O 1
ATOM 732 N N . VAL A 1 101 ? 24.308 15.731 -19.311 1.00 57.91 101 VAL A N 1
ATOM 733 C CA . VAL A 1 101 ? 23.802 16.837 -20.134 1.00 57.91 101 VAL A CA 1
ATOM 734 C C . VAL A 1 101 ? 24.890 17.166 -21.158 1.00 57.91 101 VAL A C 1
ATOM 736 O O . VAL A 1 101 ? 25.963 17.615 -20.756 1.00 57.91 101 VAL A O 1
ATOM 739 N N . PRO A 1 102 ? 24.681 16.911 -22.461 1.00 56.28 102 PRO A N 1
ATOM 740 C CA . PRO A 1 102 ? 25.694 17.237 -23.447 1.00 56.28 102 PRO A CA 1
ATOM 741 C C . PRO A 1 102 ? 25.794 18.762 -23.558 1.00 56.28 102 PRO A C 1
ATOM 743 O O . PRO A 1 102 ? 24.771 19.445 -23.666 1.00 56.28 102 PRO A O 1
ATOM 746 N N . ASP A 1 103 ? 27.011 19.304 -23.589 1.00 60.09 103 ASP A N 1
ATOM 747 C CA . ASP A 1 103 ? 27.228 20.753 -23.740 1.00 60.09 103 ASP A CA 1
ATOM 748 C C . ASP A 1 103 ? 26.772 21.287 -25.113 1.00 60.09 103 ASP A C 1
ATOM 750 O O . ASP A 1 103 ? 26.570 22.488 -25.293 1.00 60.09 103 ASP A O 1
ATOM 754 N N . SER A 1 104 ? 26.552 20.402 -26.092 1.00 69.12 104 SER A N 1
ATOM 755 C CA . SER A 1 104 ? 26.177 20.762 -27.461 1.00 69.12 104 SER A CA 1
ATOM 756 C C . SER A 1 104 ? 24.657 20.843 -27.683 1.00 69.12 104 SER A C 1
ATOM 758 O O . SER A 1 104 ? 23.876 20.036 -27.174 1.00 69.12 104 SER A O 1
ATOM 760 N N . LEU A 1 105 ? 24.223 21.796 -28.521 1.00 64.56 105 LEU A N 1
ATOM 761 C CA . LEU A 1 105 ? 22.815 21.971 -28.922 1.00 64.56 105 LEU A CA 1
ATOM 762 C C . LEU A 1 105 ? 22.205 20.705 -29.554 1.00 64.56 105 LEU A C 1
ATOM 764 O O . LEU A 1 105 ? 21.052 20.378 -29.282 1.00 64.56 105 LEU A O 1
ATOM 768 N N . LEU A 1 106 ? 22.984 19.968 -30.354 1.00 64.31 106 LEU A N 1
ATOM 769 C CA . LEU A 1 106 ? 22.570 18.696 -30.965 1.00 64.31 106 LEU A CA 1
ATOM 770 C C . LEU A 1 106 ? 22.339 17.598 -29.917 1.00 64.31 106 LEU A C 1
ATOM 772 O O . LEU A 1 106 ? 21.371 16.847 -30.020 1.00 64.31 106 LEU A O 1
ATOM 776 N N . GLY A 1 107 ? 23.181 17.532 -28.881 1.00 62.66 107 GLY A N 1
ATOM 777 C CA . GLY A 1 107 ? 23.005 16.579 -27.787 1.00 62.66 107 GLY A CA 1
ATOM 778 C C . GLY A 1 107 ? 21.776 16.888 -26.928 1.00 62.66 107 GLY A C 1
ATOM 779 O O . GLY A 1 107 ? 21.057 15.970 -26.543 1.00 62.66 107 GLY A O 1
ATOM 780 N N . LYS A 1 108 ? 21.455 18.171 -26.719 1.00 59.16 108 LYS A N 1
ATOM 781 C CA . LYS A 1 108 ? 20.194 18.583 -26.074 1.00 59.16 108 LYS A CA 1
ATOM 782 C C . LYS A 1 108 ? 18.964 18.204 -26.910 1.00 59.16 108 LYS A C 1
ATOM 784 O O . LYS A 1 108 ? 17.958 17.780 -26.346 1.00 59.16 108 LYS A O 1
ATOM 789 N N . LEU A 1 109 ? 19.049 18.276 -28.244 1.00 60.69 109 LEU A N 1
ATOM 790 C CA . LEU A 1 109 ? 17.977 17.833 -29.146 1.00 60.69 109 LEU A CA 1
ATOM 791 C C . LEU A 1 109 ? 17.750 16.312 -29.081 1.00 60.69 109 LEU A C 1
ATOM 793 O O . LEU A 1 109 ? 16.609 15.858 -29.087 1.00 60.69 109 LEU A O 1
ATOM 797 N N . ALA A 1 110 ? 18.823 15.527 -28.947 1.00 61.75 110 ALA A N 1
ATOM 798 C CA . ALA A 1 110 ? 18.754 14.073 -28.784 1.00 61.75 110 ALA A CA 1
ATOM 799 C C . ALA A 1 110 ? 18.153 13.628 -27.432 1.00 61.75 110 ALA A C 1
ATOM 801 O O . ALA A 1 110 ? 17.723 12.482 -27.298 1.00 61.75 110 ALA A O 1
ATOM 802 N N . MET A 1 111 ? 18.080 14.526 -26.442 1.00 59.22 111 MET A N 1
ATOM 803 C CA . MET A 1 111 ? 17.434 14.275 -25.147 1.00 59.22 111 MET A CA 1
ATOM 804 C C . MET A 1 111 ? 15.918 14.505 -25.147 1.00 59.22 111 MET A C 1
ATOM 806 O O . MET A 1 111 ? 15.226 13.945 -24.295 1.00 59.22 111 MET A O 1
ATOM 810 N N . LEU A 1 112 ? 15.381 15.280 -26.098 1.00 60.12 112 LEU A N 1
ATOM 811 C CA . LEU A 1 112 ? 13.946 15.583 -26.189 1.00 60.12 112 LEU A CA 1
ATOM 812 C C . LEU A 1 112 ? 13.046 14.333 -26.221 1.00 60.12 112 LEU A C 1
ATOM 814 O O . LEU A 1 112 ? 12.072 14.317 -25.473 1.00 60.12 112 LEU A O 1
ATOM 818 N N . PRO A 1 113 ? 13.343 13.265 -26.992 1.00 61.81 113 PRO A N 1
ATOM 819 C CA . PRO A 1 113 ? 12.498 12.069 -27.023 1.00 61.81 113 PRO A CA 1
ATOM 820 C C . PRO A 1 113 ? 12.466 11.320 -25.684 1.00 61.81 113 PRO A C 1
ATOM 822 O O . PRO A 1 113 ? 11.440 10.742 -25.336 1.00 61.81 113 PRO A O 1
ATOM 825 N N . ARG A 1 114 ? 13.575 11.351 -24.929 1.00 62.38 114 ARG A N 1
ATOM 826 C CA . ARG A 1 114 ? 13.733 10.650 -23.642 1.00 62.38 114 ARG A CA 1
ATOM 827 C C . ARG A 1 114 ? 13.107 11.427 -22.484 1.00 62.38 114 ARG A C 1
ATOM 829 O O . ARG A 1 114 ? 12.409 10.851 -21.660 1.00 62.38 114 ARG A O 1
ATOM 836 N N . LEU A 1 115 ? 13.257 12.753 -22.468 1.00 60.56 115 LEU A N 1
ATOM 837 C CA . LEU A 1 115 ? 12.504 13.626 -21.557 1.00 60.56 115 LEU A CA 1
ATOM 838 C C . LEU A 1 115 ? 10.996 13.561 -21.845 1.00 60.56 115 LEU A C 1
ATOM 840 O O . LEU A 1 115 ? 10.187 13.533 -20.919 1.00 60.56 115 LEU A O 1
ATOM 844 N N . ALA A 1 116 ? 10.618 13.454 -23.121 1.00 61.09 116 ALA A N 1
ATOM 845 C CA . ALA A 1 116 ? 9.240 13.211 -23.526 1.00 61.09 116 ALA A CA 1
ATOM 846 C C . ALA A 1 116 ? 8.728 11.820 -23.118 1.00 61.09 116 ALA A C 1
ATOM 848 O O . ALA A 1 116 ? 7.518 11.643 -23.041 1.00 61.09 116 ALA A O 1
ATOM 849 N N . GLU A 1 117 ? 9.591 10.832 -22.859 1.00 68.88 117 GLU A N 1
ATOM 850 C CA . GLU A 1 117 ? 9.171 9.538 -22.313 1.00 68.88 117 GLU A CA 1
ATOM 851 C C . GLU A 1 117 ? 8.664 9.705 -20.880 1.00 68.88 117 GLU A C 1
ATOM 853 O O . GLU A 1 117 ? 7.523 9.358 -20.599 1.00 68.88 117 GLU A O 1
ATOM 858 N N . VAL A 1 118 ? 9.450 10.335 -20.004 1.00 66.62 118 VAL A N 1
ATOM 859 C CA . VAL A 1 118 ? 9.060 10.582 -18.604 1.00 66.62 118 VAL A CA 1
ATOM 860 C C . VAL A 1 118 ? 7.840 11.509 -18.513 1.00 66.62 118 VAL A C 1
ATOM 862 O O . VAL A 1 118 ? 6.940 11.280 -17.707 1.00 66.62 118 VAL A O 1
ATOM 865 N N . ALA A 1 119 ? 7.746 12.507 -19.398 1.00 68.94 119 ALA A N 1
ATOM 866 C CA . ALA A 1 119 ? 6.612 13.432 -19.457 1.00 68.94 119 ALA A CA 1
ATOM 867 C C . ALA A 1 119 ? 5.275 12.783 -19.881 1.00 68.94 119 ALA A C 1
ATOM 869 O O . ALA A 1 119 ? 4.234 13.434 -19.792 1.00 68.94 119 ALA A O 1
ATOM 870 N N . LYS A 1 120 ? 5.266 11.518 -20.335 1.00 79.69 120 LYS A N 1
ATOM 871 C CA . LYS A 1 120 ? 4.031 10.783 -20.681 1.00 79.69 120 LYS A CA 1
ATOM 872 C C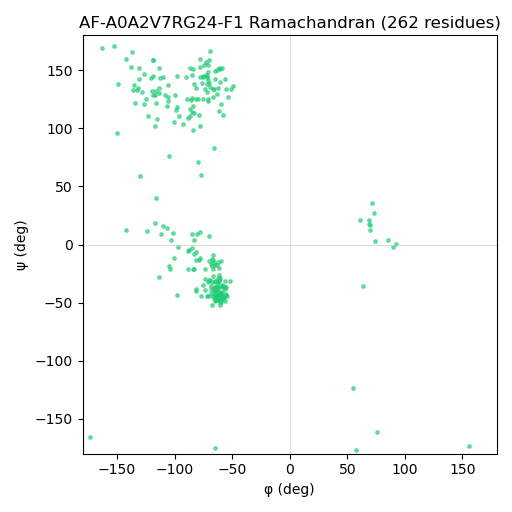 . LYS A 1 120 ? 3.314 10.189 -19.479 1.00 79.69 120 LYS A C 1
ATOM 874 O O . LYS A 1 120 ? 2.163 9.780 -19.630 1.00 79.69 120 LYS A O 1
ATOM 879 N N . PHE A 1 121 ? 3.960 10.138 -18.315 1.00 85.88 121 PHE A N 1
ATOM 880 C CA . PHE A 1 121 ? 3.441 9.422 -17.152 1.00 85.88 121 PHE A CA 1
ATOM 881 C C . PHE A 1 121 ? 2.878 10.271 -15.997 1.00 85.88 121 PHE A C 1
ATOM 883 O O . PHE A 1 121 ? 2.679 9.682 -14.932 1.00 85.88 121 PHE A O 1
ATOM 890 N N . PRO A 1 122 ? 2.580 11.589 -16.120 1.00 89.12 122 PRO A N 1
ATOM 891 C CA . PRO A 1 122 ? 1.941 12.287 -15.016 1.00 89.12 122 PRO A CA 1
ATOM 892 C C . PRO A 1 122 ? 0.585 11.634 -14.720 1.00 89.12 122 PRO A C 1
ATOM 894 O O . PRO A 1 122 ? -0.125 11.248 -15.661 1.00 89.12 122 PRO A O 1
ATOM 897 N N . PRO A 1 123 ? 0.223 11.484 -13.437 1.00 92.00 123 PRO A N 1
ATOM 898 C CA . PRO A 1 123 ? -1.030 10.854 -13.066 1.00 92.00 123 PRO A CA 1
ATOM 899 C C . PRO A 1 123 ? -2.223 11.627 -13.629 1.00 92.00 123 PRO A C 1
ATOM 901 O O . PRO A 1 123 ? -2.176 12.839 -13.841 1.00 92.00 123 PRO A O 1
ATOM 904 N N . LYS A 1 124 ? -3.307 10.900 -13.891 1.00 93.31 124 LYS A N 1
ATOM 905 C CA . LYS A 1 124 ? -4.542 11.433 -14.469 1.00 93.31 124 LYS A CA 1
ATOM 906 C C . LYS A 1 124 ? -5.667 11.344 -13.457 1.00 93.31 124 LYS A C 1
ATOM 908 O O . LYS A 1 124 ? -5.884 10.282 -12.881 1.00 93.31 124 LYS A O 1
ATOM 913 N N . SER A 1 125 ? -6.446 12.405 -13.309 1.00 91.19 125 SER A N 1
ATOM 914 C CA . SER A 1 125 ? -7.659 12.345 -12.497 1.00 91.19 125 SER A CA 1
ATOM 915 C C . SER A 1 125 ? -8.754 11.562 -13.233 1.00 91.19 125 SER A C 1
ATOM 917 O O . SER A 1 125 ? -8.996 11.778 -14.425 1.00 91.19 125 SER A O 1
ATOM 919 N N . VAL A 1 126 ? -9.427 10.642 -12.543 1.00 89.81 126 VAL A N 1
ATOM 920 C CA . VAL A 1 126 ? -10.625 9.970 -13.072 1.00 89.81 126 VAL A CA 1
ATOM 921 C C . VAL A 1 126 ? -11.833 10.901 -13.005 1.00 89.81 126 VAL A C 1
ATOM 923 O O . VAL A 1 126 ? -12.046 11.596 -12.013 1.00 89.81 126 VAL A O 1
ATOM 926 N N . SER A 1 127 ? -12.647 10.889 -14.062 1.00 82.81 127 SER A N 1
ATOM 927 C CA . SER A 1 127 ? -13.940 11.570 -14.091 1.00 82.81 127 SER A CA 1
ATOM 928 C C . SER A 1 127 ? -15.051 10.678 -13.529 1.00 82.81 127 SER A C 1
ATOM 930 O O . SER A 1 127 ? -15.003 9.449 -13.612 1.00 82.81 127 SER A O 1
ATOM 932 N N . GLY A 1 128 ? -16.084 11.305 -12.965 1.00 86.44 128 GLY A N 1
ATOM 933 C CA . GLY A 1 128 ? -17.223 10.597 -12.381 1.00 86.44 128 GLY A CA 1
ATOM 934 C C . GLY A 1 128 ? -16.914 9.960 -11.025 1.00 86.44 128 GLY A C 1
ATOM 935 O O . GLY A 1 128 ? -15.981 10.350 -10.328 1.00 86.44 128 GLY A O 1
ATOM 936 N N . ARG A 1 129 ? -17.749 8.998 -10.617 1.00 89.75 129 ARG A N 1
ATOM 937 C CA . ARG A 1 129 ? -17.615 8.322 -9.321 1.00 89.75 129 ARG A CA 1
ATOM 938 C C . ARG A 1 129 ? -16.613 7.163 -9.441 1.00 89.75 129 ARG A C 1
ATOM 940 O O . ARG A 1 129 ? -16.925 6.190 -10.129 1.00 89.75 129 ARG A O 1
ATOM 947 N N . PRO A 1 130 ? -15.445 7.217 -8.777 1.00 92.12 130 PRO A N 1
ATOM 948 C CA . PRO A 1 130 ? -14.450 6.154 -8.868 1.00 92.12 130 PRO A CA 1
ATOM 949 C C . PRO A 1 130 ? -14.919 4.885 -8.129 1.00 92.12 130 PRO A C 1
ATOM 951 O O . PRO A 1 130 ? -15.673 4.982 -7.152 1.00 92.12 130 PRO A O 1
ATOM 954 N N . PRO A 1 131 ? -14.427 3.689 -8.510 1.00 92.12 131 PRO A N 1
ATOM 955 C CA . PRO A 1 131 ? -14.791 2.430 -7.853 1.00 92.12 131 PRO A CA 1
ATOM 956 C C . PRO A 1 131 ? -14.518 2.403 -6.342 1.00 92.12 131 PRO A C 1
ATOM 958 O O . PRO A 1 131 ? -15.266 1.779 -5.598 1.00 92.12 131 PRO A O 1
ATOM 961 N N . ALA A 1 132 ? -13.483 3.108 -5.875 1.00 92.44 132 ALA A N 1
ATOM 962 C CA . ALA A 1 132 ? -13.147 3.208 -4.453 1.00 92.44 132 ALA A CA 1
ATOM 963 C C . ALA A 1 132 ? -14.187 3.991 -3.625 1.00 92.44 132 ALA A C 1
ATOM 965 O O . ALA A 1 132 ? -14.159 3.941 -2.402 1.00 92.44 132 ALA A O 1
ATOM 966 N N . GLN A 1 133 ? -15.116 4.703 -4.273 1.00 95.00 133 GLN A N 1
ATOM 967 C CA . GLN A 1 133 ? -16.137 5.524 -3.617 1.00 95.00 133 GLN A CA 1
ATOM 968 C C . GLN A 1 133 ? -17.550 4.940 -3.759 1.00 95.00 133 GLN A C 1
ATOM 970 O O . GLN A 1 133 ? -18.533 5.651 -3.535 1.00 95.00 133 GLN A O 1
ATOM 975 N N . THR A 1 134 ? -17.711 3.666 -4.142 1.00 94.44 134 THR A N 1
ATOM 976 C CA . THR A 1 134 ? -19.039 3.021 -4.214 1.00 94.44 134 THR A CA 1
ATOM 977 C C . THR A 1 134 ? -19.675 2.838 -2.836 1.00 94.44 134 THR A C 1
ATOM 979 O O . THR A 1 134 ? -20.893 2.950 -2.711 1.00 94.44 134 THR A O 1
ATOM 982 N N . MET A 1 135 ? -18.858 2.627 -1.803 1.00 94.88 135 MET A N 1
ATOM 983 C CA . MET A 1 135 ? -19.262 2.548 -0.400 1.00 94.88 135 MET A CA 1
ATOM 984 C C . MET A 1 135 ? -18.443 3.562 0.397 1.00 94.88 135 MET A C 1
ATOM 986 O O . MET A 1 135 ? -17.220 3.573 0.305 1.00 94.88 135 MET A O 1
ATOM 990 N N . VAL A 1 136 ? -19.119 4.444 1.130 1.00 96.38 136 VAL A N 1
ATOM 991 C CA . VAL A 1 136 ? -18.488 5.538 1.876 1.00 96.38 136 VAL A CA 1
ATOM 992 C C . VAL A 1 136 ? -19.098 5.572 3.270 1.00 96.38 136 VAL A C 1
ATOM 994 O O . VAL A 1 136 ? -20.304 5.755 3.391 1.00 96.38 136 VAL A O 1
ATOM 997 N N . HIS A 1 137 ? -18.259 5.430 4.294 1.00 96.50 137 HIS A N 1
ATOM 998 C CA . HIS A 1 137 ? -18.628 5.593 5.701 1.00 96.50 137 HIS A CA 1
ATOM 999 C C . HIS A 1 137 ? -18.005 6.886 6.227 1.00 96.50 137 HIS A C 1
ATOM 1001 O O . HIS A 1 137 ? -16.805 7.100 6.050 1.00 96.50 137 HIS A O 1
ATOM 1007 N N . LYS A 1 138 ? -18.803 7.761 6.847 1.00 96.19 138 LYS A N 1
ATOM 1008 C CA . LYS A 1 138 ? -18.331 9.054 7.376 1.00 96.19 138 LYS A CA 1
ATOM 1009 C C . LYS A 1 138 ? -18.792 9.278 8.811 1.00 96.19 138 LYS A C 1
ATOM 1011 O O . LYS A 1 138 ? -19.854 8.815 9.215 1.00 96.19 138 LYS A O 1
ATOM 1016 N N . GLY A 1 139 ? -18.008 10.046 9.569 1.00 94.50 139 GLY A N 1
ATOM 1017 C CA . GLY A 1 139 ? -18.353 10.436 10.937 1.00 94.50 139 GLY A CA 1
ATOM 1018 C C . GLY A 1 139 ? -18.657 9.224 11.821 1.00 94.50 139 GLY A C 1
ATOM 1019 O O . GLY A 1 139 ? -17.840 8.315 11.938 1.00 94.50 139 GLY A O 1
ATOM 1020 N N . GLY A 1 140 ? -19.850 9.194 12.420 1.00 96.31 140 GLY A N 1
ATOM 1021 C CA . GLY A 1 140 ? -20.275 8.118 13.323 1.00 96.31 140 GLY A CA 1
ATOM 1022 C C . GLY A 1 140 ? -20.388 6.729 12.683 1.00 96.31 140 GLY A C 1
ATOM 1023 O O . GLY A 1 140 ? -20.379 5.741 13.408 1.00 96.31 140 GLY A O 1
ATOM 1024 N N . GLU A 1 141 ? -20.454 6.635 11.353 1.00 97.00 141 GLU A N 1
ATOM 1025 C CA . GLU A 1 141 ? -20.546 5.359 10.629 1.00 97.00 141 GLU A CA 1
ATOM 1026 C C . GLU A 1 141 ? -19.199 4.631 10.505 1.00 97.00 141 GLU A C 1
ATOM 1028 O O . GLU A 1 141 ? -19.169 3.465 10.104 1.00 97.00 141 GLU A O 1
ATOM 1033 N N . VAL A 1 142 ? -18.087 5.318 10.797 1.00 97.88 142 VAL A N 1
ATOM 1034 C CA . VAL A 1 142 ? -16.739 4.752 10.695 1.00 97.88 142 VAL A CA 1
ATOM 1035 C C . VAL A 1 142 ? -16.517 3.724 11.800 1.00 97.88 142 VAL A C 1
ATOM 1037 O O . VAL A 1 142 ? -16.663 4.020 12.991 1.00 97.88 142 VAL A O 1
ATOM 1040 N N . ASP A 1 143 ? -16.139 2.523 11.368 1.00 97.25 143 ASP A N 1
ATOM 1041 C CA . ASP A 1 143 ? -15.858 1.379 12.224 1.00 97.25 143 ASP A CA 1
ATOM 1042 C C . ASP A 1 143 ? -14.798 0.469 11.577 1.00 97.25 143 ASP A C 1
ATOM 1044 O O . ASP A 1 143 ? -15.086 -0.375 10.724 1.00 97.25 143 ASP A O 1
ATOM 1048 N N . LEU A 1 144 ? -13.546 0.670 11.987 1.00 97.25 144 LEU A N 1
ATOM 1049 C CA . LEU A 1 144 ? -12.363 -0.054 11.527 1.00 97.25 144 LEU A CA 1
ATOM 1050 C C . LEU A 1 144 ? -12.357 -1.525 11.959 1.00 97.25 144 LEU A C 1
ATOM 1052 O O . LEU A 1 144 ? -11.660 -2.319 11.332 1.00 97.25 144 LEU A O 1
ATOM 1056 N N . SER A 1 145 ? -13.146 -1.915 12.969 1.00 94.88 145 SER A N 1
ATOM 1057 C CA . SER A 1 145 ? -13.211 -3.312 13.431 1.00 94.88 145 SER A CA 1
ATOM 1058 C C . SER A 1 145 ? -13.792 -4.265 12.379 1.00 94.88 145 SER A C 1
ATOM 1060 O O . SER A 1 145 ? -13.571 -5.470 12.438 1.00 94.88 145 SER A O 1
ATOM 1062 N N . ARG A 1 146 ? -14.488 -3.719 11.372 1.00 94.88 146 ARG A N 1
ATOM 1063 C CA . ARG A 1 146 ? -15.044 -4.461 10.229 1.00 94.88 146 ARG A CA 1
ATOM 1064 C C . ARG A 1 146 ? -13.982 -4.900 9.224 1.00 94.88 146 ARG A C 1
ATOM 1066 O O . ARG A 1 146 ? -14.236 -5.795 8.417 1.00 94.88 146 ARG A O 1
ATOM 1073 N N . LEU A 1 147 ? -12.822 -4.243 9.224 1.00 96.88 147 LEU A N 1
ATOM 1074 C CA . LEU A 1 147 ? -11.730 -4.565 8.317 1.00 96.88 147 LEU A CA 1
ATOM 1075 C C . LEU A 1 147 ? -10.945 -5.765 8.867 1.00 96.88 147 LEU A C 1
ATOM 1077 O O . LEU A 1 147 ? -10.597 -5.770 10.048 1.00 96.88 147 LEU A O 1
ATOM 1081 N N . PRO A 1 148 ? -10.607 -6.764 8.031 1.00 97.62 148 PRO A N 1
ATOM 1082 C CA . PRO A 1 148 ? -9.812 -7.921 8.438 1.00 97.62 148 PRO A CA 1
ATOM 1083 C C . PRO A 1 148 ? -8.321 -7.560 8.543 1.00 97.62 148 PRO A C 1
ATOM 1085 O O . PRO A 1 148 ? -7.478 -8.089 7.821 1.00 97.62 148 PRO A O 1
ATOM 1088 N N . VAL A 1 149 ? -7.997 -6.604 9.415 1.00 97.94 149 VAL A N 1
ATOM 1089 C CA . VAL A 1 149 ? -6.622 -6.163 9.665 1.00 97.94 149 VAL A CA 1
ATOM 1090 C C . VAL A 1 149 ? -5.911 -7.229 10.507 1.00 97.94 149 VAL A C 1
ATOM 1092 O O . VAL A 1 149 ? -6.419 -7.580 11.574 1.00 97.94 149 VAL A O 1
ATOM 1095 N N . PRO A 1 150 ? -4.756 -7.755 10.065 1.00 97.50 150 PRO A N 1
ATOM 1096 C CA . PRO A 1 150 ? -4.085 -8.832 10.774 1.00 97.50 150 PRO A CA 1
ATOM 1097 C C . PRO A 1 150 ? -3.434 -8.359 12.076 1.00 97.50 150 PRO A C 1
ATOM 1099 O O . PRO A 1 150 ? -2.897 -7.250 12.163 1.00 97.50 150 PRO A O 1
ATOM 1102 N N . ILE A 1 151 ? -3.436 -9.248 13.068 1.00 98.19 151 ILE A N 1
ATOM 1103 C CA . ILE A 1 151 ? -2.514 -9.214 14.206 1.00 98.19 151 ILE A CA 1
ATOM 1104 C C . ILE A 1 151 ? -1.442 -10.241 13.869 1.00 98.19 151 ILE A C 1
ATOM 1106 O O . ILE A 1 151 ? -1.711 -11.441 13.872 1.00 98.19 151 ILE A O 1
ATOM 1110 N N . CYS A 1 152 ? -0.257 -9.781 13.482 1.00 97.75 152 CYS A N 1
ATOM 1111 C CA . CYS A 1 152 ? 0.706 -10.660 12.832 1.00 97.75 152 CYS A CA 1
ATOM 1112 C C . CYS A 1 152 ? 1.413 -11.569 13.829 1.00 97.75 152 CYS A C 1
ATOM 1114 O O . CYS A 1 152 ? 1.550 -12.763 13.576 1.00 97.75 152 CYS A O 1
ATOM 1116 N N . TRP A 1 153 ? 1.844 -11.008 14.955 1.00 97.94 153 TRP A N 1
ATOM 1117 C CA . TRP A 1 153 ? 2.714 -11.700 15.898 1.00 97.94 153 TRP A CA 1
ATOM 1118 C C . TRP A 1 153 ? 2.079 -11.860 17.284 1.00 97.94 153 TRP A C 1
ATOM 1120 O O . TRP A 1 153 ? 1.143 -11.131 17.629 1.00 97.94 153 TRP A O 1
ATOM 1130 N N . PRO A 1 154 ? 2.560 -12.819 18.101 1.00 97.25 154 PRO A N 1
ATOM 1131 C CA . PRO A 1 154 ? 2.041 -13.041 19.450 1.00 97.25 154 PRO A CA 1
ATOM 1132 C C . PRO A 1 154 ? 2.076 -11.808 20.354 1.00 97.25 154 PRO A C 1
ATOM 1134 O O . PRO A 1 154 ? 1.135 -11.589 21.109 1.00 97.25 154 PRO A O 1
ATOM 1137 N N . GLU A 1 155 ? 3.120 -10.992 20.224 1.00 97.31 155 GLU A N 1
ATOM 1138 C CA . GLU A 1 155 ? 3.368 -9.817 21.067 1.00 97.31 155 GLU A CA 1
ATOM 1139 C C . GLU A 1 155 ? 2.984 -8.489 20.389 1.00 97.31 155 GLU A C 1
ATOM 1141 O O . GLU A 1 155 ? 3.298 -7.414 20.899 1.00 97.31 155 GLU A O 1
ATOM 1146 N N . ASP A 1 156 ? 2.306 -8.530 19.236 1.00 96.31 156 ASP A N 1
ATOM 1147 C CA . ASP A 1 156 ? 1.792 -7.306 18.621 1.00 96.31 156 ASP A CA 1
ATOM 1148 C C . ASP A 1 156 ? 0.746 -6.655 19.542 1.00 96.31 156 ASP A C 1
ATOM 1150 O O . ASP A 1 156 ? -0.235 -7.281 19.939 1.00 96.31 156 ASP A O 1
ATOM 1154 N N . GLY A 1 157 ? 0.905 -5.356 19.816 1.00 94.50 157 GLY A N 1
ATOM 1155 C CA . GLY A 1 157 ? -0.023 -4.579 20.649 1.00 94.50 157 GLY A CA 1
ATOM 1156 C C . GLY A 1 157 ? -1.402 -4.316 20.022 1.00 94.50 157 GLY A C 1
ATOM 1157 O O . GLY A 1 157 ? -2.167 -3.514 20.550 1.00 94.50 157 GLY A O 1
ATOM 1158 N N . GLY A 1 158 ? -1.707 -4.921 18.872 1.00 95.75 158 GLY A N 1
ATOM 1159 C CA . GLY A 1 158 ? -2.984 -4.799 18.172 1.00 95.75 158 GLY A CA 1
ATOM 1160 C C . GLY A 1 158 ? -2.877 -5.070 16.666 1.00 95.75 158 GLY A C 1
ATOM 1161 O O . GLY A 1 158 ? -1.815 -5.468 16.184 1.00 95.75 158 GLY A O 1
ATOM 1162 N N . PRO A 1 159 ? -3.966 -4.855 15.908 1.00 97.56 159 PRO A N 1
ATOM 1163 C CA . PRO A 1 159 ? -3.982 -5.036 14.460 1.00 97.56 159 PRO A CA 1
ATOM 1164 C C . PRO A 1 159 ? -3.189 -3.949 13.729 1.00 97.56 159 PRO A C 1
ATOM 1166 O O . PRO A 1 159 ? -3.219 -2.776 14.117 1.00 97.56 159 PRO A O 1
ATOM 1169 N N . TYR A 1 160 ? -2.537 -4.315 12.623 1.00 97.69 160 TYR A N 1
ATOM 1170 C CA . TYR A 1 160 ? -1.769 -3.374 11.809 1.00 97.69 160 TYR A CA 1
ATOM 1171 C C . TYR A 1 160 ? -2.057 -3.450 10.316 1.00 97.69 160 TYR A C 1
ATOM 1173 O O . TYR A 1 160 ? -2.029 -4.506 9.690 1.00 97.69 160 TYR A O 1
ATOM 1181 N N . ILE A 1 161 ? -2.223 -2.272 9.724 1.00 97.38 161 ILE A N 1
ATOM 1182 C CA . ILE A 1 161 ? -2.190 -2.068 8.281 1.00 97.38 161 ILE A CA 1
ATOM 1183 C C . ILE A 1 161 ? -0.717 -2.022 7.853 1.00 97.38 161 ILE A C 1
ATOM 1185 O O . ILE A 1 161 ? 0.061 -1.227 8.388 1.00 97.38 161 ILE A O 1
ATOM 1189 N N . THR A 1 162 ? -0.331 -2.877 6.901 1.00 93.75 162 THR A N 1
ATOM 1190 C CA . THR A 1 162 ? 1.079 -3.109 6.525 1.00 93.75 162 THR A CA 1
ATOM 1191 C C . THR A 1 162 ? 1.448 -2.657 5.109 1.00 93.75 162 THR A C 1
ATOM 1193 O O . THR A 1 162 ? 2.591 -2.274 4.891 1.00 93.75 162 THR A O 1
ATOM 1196 N N . LEU A 1 163 ? 0.501 -2.649 4.163 1.00 94.06 163 LEU A N 1
ATOM 1197 C CA . LEU A 1 163 ? 0.692 -2.227 2.761 1.00 94.06 163 LEU A CA 1
ATOM 1198 C C . LEU A 1 163 ? -0.152 -0.985 2.416 1.00 94.06 163 LEU A C 1
ATOM 1200 O O . LEU A 1 163 ? -0.770 -0.910 1.355 1.00 94.06 163 LEU A O 1
ATOM 1204 N N . GLY A 1 164 ? -0.239 -0.031 3.347 1.00 95.06 164 GLY A N 1
ATOM 1205 C CA . GLY A 1 164 ? -0.976 1.214 3.139 1.00 95.06 164 GLY A CA 1
ATOM 1206 C C . GLY A 1 164 ? -0.130 2.280 2.453 1.00 95.06 164 GLY A C 1
ATOM 1207 O O . GLY A 1 164 ? 0.921 2.648 2.972 1.00 95.06 164 GLY A O 1
ATOM 1208 N N . GLY A 1 165 ? -0.609 2.804 1.322 1.00 96.88 165 GLY A N 1
ATOM 1209 C CA . GLY A 1 165 ? -0.055 4.010 0.708 1.00 96.88 165 GLY A CA 1
ATOM 1210 C C . GLY A 1 165 ? -0.557 5.243 1.453 1.00 96.88 165 GLY A C 1
ATOM 1211 O O . GLY A 1 165 ? -1.711 5.632 1.287 1.00 96.88 165 GLY A O 1
ATOM 1212 N N . VAL A 1 166 ? 0.283 5.823 2.309 1.00 97.50 166 VAL A N 1
ATOM 1213 C CA . VAL A 1 166 ? -0.024 7.009 3.115 1.00 97.50 166 VAL A CA 1
ATOM 1214 C C . VAL A 1 166 ? 0.279 8.262 2.304 1.00 97.50 166 VAL A C 1
ATOM 1216 O O . VAL A 1 166 ? 1.438 8.581 2.042 1.00 97.50 166 VAL A O 1
ATOM 1219 N N . ILE A 1 167 ? -0.775 8.974 1.931 1.00 97.69 167 ILE A N 1
ATOM 1220 C CA . ILE A 1 167 ? -0.749 10.142 1.058 1.00 97.69 167 ILE A CA 1
ATOM 1221 C C . ILE A 1 167 ? -0.820 11.406 1.913 1.00 97.69 167 ILE A C 1
ATOM 1223 O O . ILE A 1 167 ? -1.696 11.550 2.771 1.00 97.69 167 ILE A O 1
ATOM 1227 N N . THR A 1 168 ? 0.108 12.325 1.663 1.00 97.00 168 THR A N 1
ATOM 1228 C CA . THR A 1 168 ? 0.183 13.660 2.278 1.00 97.00 168 THR A CA 1
ATOM 1229 C C . THR A 1 168 ? 0.654 14.667 1.237 1.00 97.00 168 THR A C 1
ATOM 1231 O O . THR A 1 168 ? 1.295 14.272 0.263 1.00 97.00 168 THR A O 1
ATOM 1234 N N . HIS A 1 169 ? 0.398 15.954 1.453 1.00 95.94 169 HIS A N 1
ATOM 1235 C CA . HIS A 1 169 ? 1.002 17.028 0.663 1.00 95.94 169 HIS A CA 1
ATOM 1236 C C . HIS A 1 169 ? 2.004 17.805 1.515 1.00 95.94 169 HIS A C 1
ATOM 1238 O O . HIS A 1 169 ? 1.777 18.019 2.708 1.00 95.94 169 HIS A O 1
ATOM 1244 N N . ASP A 1 170 ? 3.095 18.240 0.894 1.00 93.88 170 ASP A N 1
ATOM 1245 C CA . ASP A 1 170 ? 4.005 19.209 1.486 1.00 93.88 170 ASP A CA 1
ATOM 1246 C C . ASP A 1 170 ? 3.220 20.501 1.781 1.00 93.88 170 ASP A C 1
ATOM 1248 O O . ASP A 1 170 ? 2.669 21.106 0.856 1.00 93.88 170 ASP A O 1
ATOM 1252 N N . PRO A 1 171 ? 3.162 20.959 3.043 1.00 93.69 171 PRO A N 1
ATOM 1253 C CA . PRO A 1 171 ? 2.395 22.145 3.410 1.00 93.69 171 PRO A CA 1
ATOM 1254 C C . PRO A 1 171 ? 2.937 23.456 2.816 1.00 93.69 171 PRO A C 1
ATOM 1256 O O . PRO A 1 171 ? 2.255 24.474 2.897 1.00 93.69 171 PRO A O 1
ATOM 1259 N N . ARG A 1 172 ? 4.158 23.472 2.265 1.00 91.88 172 ARG A N 1
ATOM 1260 C CA . ARG A 1 172 ? 4.771 24.655 1.640 1.00 91.88 172 ARG A CA 1
ATOM 1261 C C . ARG A 1 172 ? 4.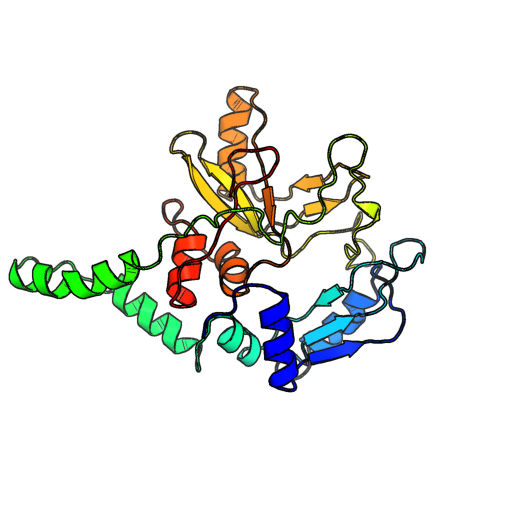624 24.653 0.126 1.00 91.88 172 ARG A C 1
ATOM 1263 O O . ARG A 1 172 ? 4.366 25.699 -0.459 1.00 91.88 172 ARG A O 1
ATOM 1270 N N . THR A 1 173 ? 4.841 23.501 -0.504 1.00 91.56 173 THR A N 1
ATOM 1271 C CA . THR A 1 173 ? 4.910 23.390 -1.972 1.00 91.56 173 THR A CA 1
ATOM 1272 C C . THR A 1 173 ? 3.661 22.770 -2.594 1.00 91.56 173 THR A C 1
ATOM 1274 O O . THR A 1 173 ? 3.444 22.923 -3.793 1.00 91.56 173 THR A O 1
ATOM 1277 N N . GLY A 1 174 ? 2.841 22.070 -1.806 1.00 91.06 174 GLY A N 1
ATOM 1278 C CA . GLY A 1 174 ? 1.700 21.292 -2.291 1.00 91.06 174 GLY A CA 1
ATOM 1279 C C . GLY A 1 174 ? 2.086 19.990 -2.998 1.00 91.06 174 GLY A C 1
ATOM 1280 O O . GLY A 1 174 ? 1.201 19.289 -3.482 1.00 91.06 174 GLY A O 1
ATOM 1281 N N . ILE A 1 175 ? 3.380 19.649 -3.067 1.00 90.56 175 ILE A N 1
ATOM 1282 C CA . ILE A 1 175 ? 3.855 18.418 -3.707 1.00 90.56 175 ILE A CA 1
ATOM 1283 C C . ILE A 1 175 ? 3.353 17.206 -2.921 1.00 90.56 175 ILE A C 1
ATOM 1285 O O . ILE A 1 175 ? 3.435 17.157 -1.692 1.00 90.56 175 ILE A O 1
ATOM 1289 N N . ARG A 1 176 ? 2.833 16.215 -3.642 1.00 94.56 176 ARG A N 1
ATOM 1290 C CA . ARG A 1 176 ? 2.383 14.950 -3.069 1.00 94.56 176 ARG A CA 1
ATOM 1291 C C . ARG A 1 176 ? 3.556 14.083 -2.624 1.00 94.56 176 ARG A C 1
ATOM 1293 O O . ARG A 1 176 ? 4.575 14.015 -3.296 1.00 94.56 176 ARG A O 1
ATOM 1300 N N . ASN A 1 177 ? 3.338 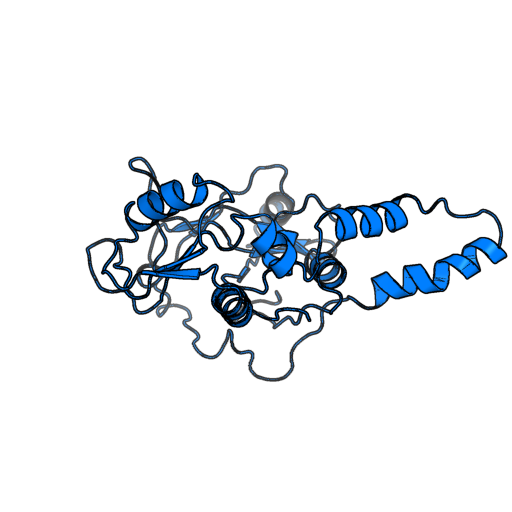13.379 -1.519 1.00 95.31 177 ASN A N 1
ATOM 1301 C CA . ASN A 1 177 ? 4.151 12.263 -1.062 1.00 95.31 177 ASN A CA 1
ATOM 1302 C C . ASN A 1 177 ? 3.248 11.063 -0.764 1.00 95.31 177 ASN A C 1
ATOM 1304 O O . ASN A 1 177 ? 2.304 11.190 0.026 1.00 95.31 177 ASN A O 1
ATOM 1308 N N . VAL A 1 178 ? 3.613 9.894 -1.280 1.00 96.75 178 VAL A N 1
ATOM 1309 C CA . VAL A 1 178 ? 3.006 8.597 -0.968 1.00 96.75 178 VAL A CA 1
ATOM 1310 C C . VAL A 1 178 ? 4.040 7.709 -0.283 1.00 96.75 178 VAL A C 1
ATOM 1312 O O . VAL A 1 178 ? 4.966 7.210 -0.904 1.00 96.75 178 VAL A O 1
ATOM 1315 N N . GLY A 1 179 ? 3.882 7.479 1.017 1.00 95.62 179 GLY A N 1
ATOM 1316 C CA . GLY A 1 179 ? 4.794 6.634 1.784 1.00 95.62 179 GLY A CA 1
ATOM 1317 C C . GLY A 1 179 ? 4.140 5.354 2.275 1.00 95.62 179 GLY A C 1
ATOM 1318 O O . GLY A 1 179 ? 2.990 5.363 2.703 1.00 95.62 179 GLY A O 1
ATOM 1319 N N . MET A 1 180 ? 4.883 4.253 2.285 1.00 95.69 180 MET A N 1
ATOM 1320 C CA . MET A 1 180 ? 4.432 3.022 2.926 1.00 95.69 180 MET A CA 1
ATOM 1321 C C . MET A 1 180 ? 4.837 2.992 4.399 1.00 95.69 180 MET A C 1
ATOM 1323 O O . MET A 1 180 ? 6.016 2.839 4.731 1.00 95.69 180 MET A O 1
ATOM 1327 N N . TYR A 1 181 ? 3.855 3.133 5.290 1.00 94.25 181 TYR A N 1
ATOM 1328 C CA . TYR A 1 181 ? 4.062 3.123 6.739 1.00 94.25 181 TYR A CA 1
ATOM 1329 C C . TYR A 1 181 ? 3.159 2.089 7.409 1.00 94.25 181 TYR A C 1
ATOM 1331 O O . TYR A 1 181 ? 2.025 1.862 6.987 1.00 94.25 181 TYR A O 1
ATOM 1339 N N . ARG A 1 182 ? 3.654 1.486 8.494 1.00 92.56 182 ARG A N 1
ATOM 1340 C CA . ARG A 1 182 ? 2.839 0.634 9.364 1.00 92.56 182 ARG A CA 1
ATOM 1341 C C . ARG A 1 182 ? 1.879 1.525 10.154 1.00 92.56 182 ARG A C 1
ATOM 1343 O O . ARG A 1 182 ? 2.308 2.510 10.757 1.00 92.56 182 ARG A O 1
ATOM 1350 N N . VAL A 1 183 ? 0.597 1.170 10.173 1.00 96.94 183 VAL A N 1
ATOM 1351 C CA . VAL A 1 183 ? -0.438 1.942 10.876 1.00 96.94 183 VAL A CA 1
ATOM 1352 C C . VAL A 1 183 ? -1.205 1.026 11.819 1.00 96.94 183 VAL A C 1
ATOM 1354 O O . VAL A 1 183 ? -1.767 0.022 11.382 1.00 96.94 183 VAL A O 1
ATOM 1357 N N . GLN A 1 184 ? -1.189 1.339 13.114 1.00 97.81 184 GLN A N 1
ATOM 1358 C CA . GLN A 1 184 ? -1.875 0.540 14.132 1.00 97.81 184 GLN A CA 1
ATOM 1359 C C . GLN A 1 184 ? -3.344 0.928 14.211 1.00 97.81 184 GLN A C 1
ATOM 1361 O O . GLN A 1 184 ? -3.659 2.117 14.232 1.00 97.81 184 GLN A O 1
ATOM 1366 N N . VAL A 1 185 ? -4.233 -0.052 14.330 1.00 98.00 185 VAL A N 1
ATOM 1367 C CA . VAL A 1 185 ? -5.633 0.195 14.685 1.00 98.00 185 VAL A CA 1
ATOM 1368 C C . VAL A 1 185 ? -5.742 0.293 16.203 1.00 98.00 185 VAL A C 1
ATOM 1370 O O . VAL A 1 185 ? -5.411 -0.659 16.904 1.00 98.00 185 VAL A O 1
ATOM 1373 N N . LEU A 1 186 ? -6.184 1.448 16.709 1.00 97.56 186 LEU A N 1
ATOM 1374 C CA . LEU A 1 186 ? -6.350 1.692 18.150 1.00 97.56 186 LEU A CA 1
ATOM 1375 C C . LEU A 1 186 ? -7.815 1.639 18.600 1.00 97.56 186 LEU A C 1
ATOM 1377 O O . LEU A 1 186 ? -8.090 1.456 19.782 1.00 97.56 186 LEU A O 1
ATOM 1381 N N . GLY A 1 187 ? -8.759 1.815 17.677 1.00 96.75 187 GLY A N 1
ATOM 1382 C CA . GLY A 1 187 ? -10.187 1.826 17.978 1.00 96.75 187 GLY A CA 1
ATOM 1383 C C . GLY A 1 187 ? -11.039 1.897 16.717 1.00 96.75 187 GLY A C 1
ATOM 1384 O O . GLY A 1 187 ? -10.539 1.693 15.611 1.00 96.75 187 GLY A O 1
ATOM 1385 N N . LYS A 1 188 ? -12.330 2.215 16.876 1.00 96.81 188 LYS A N 1
ATOM 1386 C CA . LYS A 1 188 ? -13.298 2.217 15.765 1.00 96.81 188 LYS A CA 1
ATOM 1387 C C . LYS A 1 188 ? -12.953 3.210 14.648 1.00 96.81 188 LYS A C 1
ATOM 1389 O O . LYS A 1 188 ? -13.285 2.973 13.499 1.00 96.81 188 LYS A O 1
ATOM 1394 N N . ASP A 1 189 ? -12.316 4.324 14.978 1.00 97.50 189 ASP A N 1
ATOM 1395 C CA . ASP A 1 189 ? -12.030 5.443 14.070 1.00 97.50 189 ASP A CA 1
ATOM 1396 C C . ASP A 1 189 ? -10.655 6.069 14.338 1.00 97.50 189 ASP A C 1
ATOM 1398 O O . ASP A 1 189 ? -10.342 7.146 13.837 1.00 97.50 189 ASP A O 1
ATOM 1402 N N . THR A 1 190 ? -9.825 5.390 15.132 1.00 97.81 190 THR A N 1
ATOM 1403 C CA . THR A 1 190 ? -8.521 5.892 15.558 1.00 97.81 190 THR A CA 1
ATOM 1404 C C . THR A 1 190 ? -7.409 4.976 15.073 1.00 97.81 190 THR A C 1
ATOM 1406 O O . THR A 1 190 ? -7.416 3.766 15.318 1.00 97.81 190 THR A O 1
ATOM 1409 N N . LEU A 1 191 ? -6.425 5.586 14.418 1.00 97.75 191 LEU A N 1
ATOM 1410 C CA . LEU A 1 191 ? -5.217 4.941 13.925 1.00 97.75 191 LEU A CA 1
ATOM 1411 C C . LEU A 1 191 ? -3.978 5.585 14.559 1.00 97.75 191 LEU A C 1
ATOM 1413 O O . LEU A 1 191 ? -3.929 6.803 14.727 1.00 97.75 191 LEU A O 1
ATOM 1417 N N . ALA A 1 192 ? -2.955 4.783 14.852 1.00 96.88 192 ALA A N 1
ATOM 1418 C CA . ALA A 1 192 ? -1.631 5.271 15.230 1.00 96.88 192 ALA A CA 1
ATOM 1419 C C . ALA A 1 192 ? -0.704 5.244 14.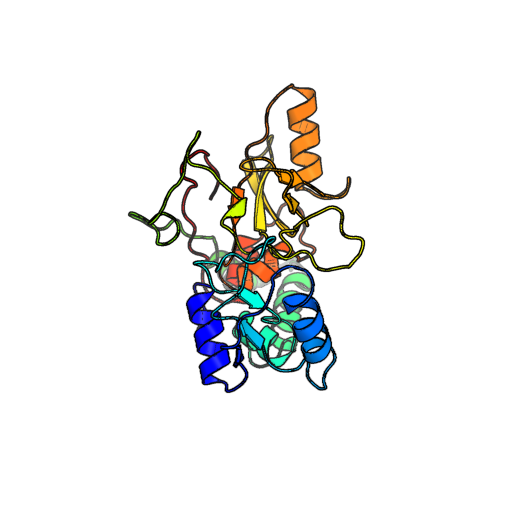011 1.00 96.88 192 ALA A C 1
ATOM 1421 O O . ALA A 1 192 ? -0.386 4.175 13.482 1.00 96.88 192 ALA A O 1
ATOM 1422 N N . MET A 1 193 ? -0.255 6.418 13.572 1.00 95.62 193 MET A N 1
ATOM 1423 C CA . MET A 1 193 ? 0.679 6.543 12.456 1.00 95.62 193 MET A CA 1
ATOM 1424 C C . MET A 1 193 ? 2.119 6.330 12.933 1.00 95.62 193 MET A C 1
ATOM 1426 O O . MET A 1 193 ? 2.657 7.154 13.672 1.00 95.62 193 MET A O 1
ATOM 1430 N N . HIS A 1 194 ? 2.759 5.246 12.488 1.00 89.81 194 HIS A N 1
ATOM 1431 C CA . HIS A 1 194 ? 4.141 4.931 12.844 1.00 89.81 194 HIS A CA 1
ATOM 1432 C C . HIS A 1 194 ? 5.102 5.217 11.680 1.00 89.81 194 HIS A C 1
ATOM 1434 O O . HIS A 1 194 ? 5.594 4.315 10.996 1.00 89.81 194 HIS A O 1
ATOM 1440 N N . TRP A 1 195 ? 5.393 6.500 11.461 1.00 92.00 195 TRP A N 1
ATOM 1441 C CA . TRP A 1 195 ? 6.463 6.949 10.569 1.00 92.00 195 TRP A CA 1
ATOM 1442 C C . TRP A 1 195 ? 7.741 7.284 11.349 1.00 92.00 195 TRP A C 1
ATOM 1444 O O . TRP A 1 195 ? 7.717 7.791 12.468 1.00 92.00 195 TRP A O 1
ATOM 1454 N N . GLN A 1 196 ? 8.902 7.015 10.760 1.00 91.25 196 GLN A N 1
ATOM 1455 C CA . GLN A 1 196 ? 10.175 7.404 11.368 1.00 91.25 196 GLN A CA 1
ATOM 1456 C C . GLN A 1 196 ? 10.432 8.901 11.145 1.00 91.25 196 GLN A C 1
ATOM 1458 O O . GLN A 1 196 ? 10.008 9.471 10.142 1.00 91.25 196 GLN A O 1
ATOM 1463 N N . ARG A 1 197 ? 11.190 9.540 12.047 1.00 91.00 197 ARG A N 1
ATOM 1464 C CA . ARG A 1 197 ? 11.451 10.999 12.032 1.00 91.00 197 ARG A CA 1
ATOM 1465 C C . ARG A 1 197 ? 11.973 11.549 10.696 1.00 91.00 197 ARG A C 1
ATOM 1467 O O . ARG A 1 197 ? 11.720 12.711 10.385 1.00 91.00 197 ARG A O 1
ATOM 1474 N N . HIS A 1 198 ? 12.719 10.736 9.948 1.00 90.00 198 HIS A N 1
ATOM 1475 C CA . HIS A 1 198 ? 13.337 11.106 8.673 1.00 90.00 198 HIS A CA 1
ATOM 1476 C C . HIS A 1 198 ? 12.422 10.892 7.455 1.00 90.00 198 HIS A C 1
ATOM 1478 O O . HIS A 1 198 ? 12.819 11.225 6.344 1.00 90.00 198 HIS A O 1
ATOM 1484 N N . LYS A 1 199 ? 11.227 10.311 7.626 1.00 92.75 199 LYS A N 1
ATOM 1485 C CA . LYS A 1 199 ? 10.278 10.116 6.525 1.00 92.75 199 LYS A CA 1
ATOM 1486 C C . LYS A 1 199 ? 9.606 11.439 6.161 1.00 92.75 199 LYS A C 1
ATOM 1488 O O . LYS A 1 199 ? 9.316 12.254 7.036 1.00 92.75 199 LYS A O 1
ATOM 1493 N N . VAL A 1 200 ? 9.331 11.621 4.874 1.00 93.62 200 VAL A N 1
ATOM 1494 C CA . VAL A 1 200 ? 8.770 12.856 4.306 1.00 93.62 200 VAL A CA 1
ATOM 1495 C C . VAL A 1 200 ? 7.412 13.199 4.930 1.00 93.62 200 VAL A C 1
ATOM 1497 O O . VAL A 1 200 ? 7.255 14.302 5.446 1.00 93.62 200 VAL A O 1
ATOM 1500 N N . GLY A 1 201 ? 6.486 12.237 5.050 1.00 94.38 201 GLY A N 1
ATOM 1501 C CA . GLY A 1 201 ? 5.201 12.463 5.733 1.00 94.38 201 GLY A CA 1
ATOM 1502 C C . GLY A 1 201 ? 5.346 12.925 7.194 1.00 94.38 201 GLY A C 1
ATOM 1503 O O . GLY A 1 201 ? 4.616 13.805 7.649 1.00 94.38 201 GLY A O 1
ATOM 1504 N N . ALA A 1 202 ? 6.357 12.428 7.919 1.00 95.62 202 ALA A N 1
ATOM 1505 C CA . ALA A 1 202 ? 6.666 12.895 9.274 1.00 95.62 202 ALA A CA 1
ATOM 1506 C C . ALA A 1 202 ? 7.237 14.325 9.289 1.00 95.62 202 ALA A C 1
ATOM 1508 O O . ALA A 1 202 ? 7.075 15.050 10.271 1.00 95.62 202 ALA A O 1
ATOM 1509 N N . ALA A 1 203 ? 7.945 14.732 8.232 1.00 95.31 203 ALA A N 1
ATOM 1510 C CA . ALA A 1 203 ? 8.430 16.098 8.068 1.00 95.31 203 ALA A CA 1
ATOM 1511 C C . ALA A 1 203 ? 7.274 17.068 7.781 1.00 95.31 203 ALA A C 1
ATOM 1513 O O . ALA A 1 203 ? 7.197 18.104 8.440 1.00 95.31 203 ALA A O 1
ATOM 1514 N N . HIS A 1 204 ? 6.344 16.691 6.894 1.00 95.75 204 HIS A N 1
ATOM 1515 C CA . HIS A 1 204 ? 5.118 17.451 6.617 1.00 95.75 204 HIS A CA 1
ATOM 1516 C C . HIS A 1 204 ? 4.301 17.672 7.895 1.00 95.75 204 HIS A C 1
ATOM 1518 O O . HIS A 1 204 ? 3.956 18.807 8.224 1.00 95.75 204 HIS A O 1
ATOM 1524 N N . TRP A 1 205 ? 4.084 16.604 8.672 1.00 96.62 205 TRP A N 1
ATOM 1525 C CA . TRP A 1 205 ? 3.356 16.691 9.936 1.00 96.62 205 TRP A CA 1
ATOM 1526 C C . TRP A 1 205 ? 4.032 17.637 10.931 1.00 96.62 205 TRP A C 1
ATOM 1528 O O . TRP A 1 205 ? 3.362 18.483 11.514 1.00 96.62 205 TRP A O 1
ATOM 1538 N N . ARG A 1 206 ? 5.357 17.529 11.115 1.00 95.81 206 ARG A N 1
ATOM 1539 C CA . ARG A 1 206 ? 6.102 18.394 12.047 1.00 95.81 206 ARG A CA 1
ATOM 1540 C C . ARG A 1 206 ? 5.974 19.867 11.681 1.00 95.81 206 ARG A C 1
ATOM 1542 O O . ARG A 1 206 ? 5.776 20.688 12.567 1.00 95.81 206 ARG A O 1
ATOM 1549 N N . GLU A 1 207 ? 6.083 20.183 10.396 1.00 95.94 207 GLU A N 1
ATOM 1550 C CA . GLU A 1 207 ? 5.940 21.543 9.883 1.00 95.94 207 GLU A CA 1
ATOM 1551 C C . GLU A 1 207 ? 4.545 22.112 10.193 1.00 95.94 207 GLU A C 1
ATOM 1553 O O . GLU A 1 207 ? 4.447 23.193 10.770 1.00 95.94 207 GLU A O 1
ATOM 1558 N N . MET A 1 208 ? 3.474 21.367 9.898 1.00 96.81 208 MET A N 1
ATOM 1559 C CA . MET A 1 208 ? 2.096 21.768 10.228 1.00 96.81 208 MET A CA 1
ATOM 1560 C C . MET A 1 208 ? 1.862 21.874 11.742 1.00 96.81 208 MET A C 1
ATOM 1562 O O . MET A 1 208 ? 1.233 22.821 12.215 1.00 96.81 208 MET A O 1
ATOM 1566 N N . ALA A 1 209 ? 2.437 20.959 12.525 1.00 95.81 209 ALA A N 1
ATOM 1567 C CA . ALA A 1 209 ? 2.321 20.955 13.979 1.00 95.81 209 ALA A CA 1
ATOM 1568 C C . ALA A 1 209 ? 2.927 22.215 14.623 1.00 95.81 209 ALA A C 1
ATOM 1570 O O . ALA A 1 209 ? 2.389 22.696 15.618 1.00 95.81 209 ALA A O 1
ATOM 1571 N N . THR A 1 210 ? 3.984 22.805 14.042 1.00 96.81 210 THR A N 1
ATOM 1572 C CA . THR A 1 210 ? 4.536 24.090 14.529 1.00 96.81 210 THR A CA 1
ATOM 1573 C C . THR A 1 210 ? 3.540 25.250 14.453 1.00 96.81 210 THR A C 1
ATOM 1575 O O . THR A 1 210 ? 3.689 26.233 15.175 1.00 96.81 210 THR A O 1
ATOM 1578 N N . ARG A 1 211 ? 2.504 25.116 13.617 1.00 96.25 211 ARG A N 1
ATOM 1579 C CA . ARG A 1 211 ? 1.419 26.086 13.434 1.00 96.25 211 ARG A CA 1
ATOM 1580 C C . ARG A 1 211 ? 0.118 25.664 14.126 1.00 96.25 211 ARG A C 1
ATOM 1582 O O . ARG A 1 211 ? -0.892 26.343 13.989 1.00 96.25 211 ARG A O 1
ATOM 1589 N N . GLY A 1 212 ? 0.125 24.549 14.865 1.00 96.62 212 GLY A N 1
ATOM 1590 C CA . GLY A 1 212 ? -1.073 23.989 15.498 1.00 96.62 212 GLY A CA 1
ATOM 1591 C C . GLY A 1 212 ? -2.093 23.419 14.505 1.00 96.62 212 GLY A C 1
ATOM 1592 O O . GLY A 1 212 ? -3.258 23.243 14.855 1.00 96.62 212 GLY A O 1
ATOM 1593 N N . GLU A 1 213 ? -1.681 23.141 13.267 1.00 95.94 213 GLU A N 1
ATOM 1594 C CA . GLU A 1 213 ? -2.563 22.636 12.216 1.00 95.94 213 GLU A CA 1
ATOM 1595 C C . GLU A 1 213 ? -2.707 21.110 12.281 1.00 95.94 213 GLU A C 1
ATOM 1597 O O . GLU A 1 213 ? -1.762 20.376 12.579 1.00 95.94 213 GLU A O 1
ATOM 1602 N N . THR A 1 214 ? -3.896 20.616 11.926 1.00 95.31 214 THR A N 1
ATOM 1603 C CA . THR A 1 214 ? -4.106 19.186 11.668 1.00 95.31 214 THR A CA 1
ATOM 1604 C C . THR A 1 214 ? -3.734 18.880 10.223 1.00 95.31 214 THR A C 1
ATOM 1606 O O . THR A 1 214 ? -4.256 19.508 9.305 1.00 95.31 214 THR A O 1
ATOM 1609 N N . MET A 1 215 ? -2.852 17.903 10.011 1.00 96.56 215 MET A N 1
ATOM 1610 C CA . MET A 1 215 ? -2.449 17.490 8.668 1.00 96.56 215 MET A CA 1
ATOM 1611 C C . MET A 1 215 ? -3.477 16.530 8.050 1.00 96.56 215 MET A C 1
ATOM 1613 O O . MET A 1 215 ? -3.741 15.479 8.640 1.00 96.56 215 MET A O 1
ATOM 1617 N N . PRO A 1 216 ? -4.017 16.825 6.852 1.00 97.19 216 PRO A N 1
ATOM 1618 C CA . PRO A 1 216 ? -4.796 15.857 6.092 1.00 97.19 216 PRO A CA 1
ATOM 1619 C C . PRO A 1 216 ? -3.944 14.643 5.706 1.00 97.19 216 PRO A C 1
ATOM 1621 O O . PRO A 1 216 ? -2.822 14.788 5.221 1.00 97.19 216 PRO A O 1
ATOM 1624 N N . VAL A 1 217 ? -4.499 13.444 5.881 1.00 97.62 217 VAL A N 1
ATOM 1625 C CA . VAL A 1 217 ? -3.878 12.175 5.480 1.00 97.62 217 VAL A CA 1
ATOM 1626 C C . VAL A 1 217 ? -4.929 11.307 4.798 1.00 97.62 217 VAL A C 1
ATOM 1628 O O . VAL A 1 217 ? -6.056 11.207 5.282 1.00 97.62 217 VAL A O 1
ATOM 1631 N N . ALA A 1 218 ? -4.554 10.653 3.701 1.00 97.75 218 ALA A N 1
ATOM 1632 C CA . ALA A 1 218 ? -5.325 9.565 3.104 1.00 97.75 218 ALA A CA 1
ATOM 1633 C C . ALA A 1 218 ? -4.484 8.283 3.112 1.00 97.75 218 ALA A C 1
ATOM 1635 O O . ALA A 1 218 ? -3.265 8.338 2.981 1.00 97.75 218 ALA A O 1
ATOM 1636 N N . ILE A 1 219 ? -5.118 7.125 3.302 1.00 97.62 219 ILE A N 1
ATOM 1637 C CA . ILE A 1 219 ? -4.441 5.823 3.279 1.00 97.62 219 ILE A CA 1
ATOM 1638 C C . ILE A 1 219 ? -5.128 4.959 2.226 1.00 97.62 219 ILE A C 1
ATOM 1640 O O . ILE A 1 219 ? -6.274 4.549 2.409 1.00 97.62 219 ILE A O 1
ATOM 1644 N N . ALA A 1 220 ? -4.432 4.685 1.126 1.00 96.88 220 ALA A N 1
ATOM 1645 C CA . ALA A 1 220 ? -4.924 3.826 0.059 1.00 96.88 220 ALA A CA 1
ATOM 1646 C C . ALA A 1 220 ? -4.548 2.360 0.329 1.00 96.88 220 ALA A C 1
ATOM 1648 O O . ALA A 1 220 ? -3.371 2.032 0.496 1.00 96.88 220 ALA A O 1
ATOM 1649 N N . LEU A 1 221 ? -5.550 1.474 0.344 1.00 96.25 221 LEU A N 1
ATOM 1650 C CA . LEU A 1 221 ? -5.384 0.020 0.454 1.00 96.25 221 LEU A CA 1
ATOM 1651 C C . LEU A 1 221 ? -5.836 -0.647 -0.844 1.00 96.25 221 LEU A C 1
ATOM 1653 O O . LEU A 1 221 ? -6.938 -0.389 -1.324 1.00 96.25 221 LEU A O 1
ATOM 1657 N N . GLY A 1 222 ? -5.004 -1.529 -1.400 1.00 91.62 222 GLY A N 1
ATOM 1658 C CA . GLY A 1 222 ? -5.350 -2.273 -2.615 1.00 91.62 222 GLY A CA 1
ATOM 1659 C C . GLY A 1 222 ? -5.374 -1.432 -3.897 1.00 91.62 222 GLY A C 1
ATOM 1660 O O . GLY A 1 222 ? -6.207 -1.674 -4.775 1.00 91.62 222 GLY A O 1
ATOM 1661 N N . GLY A 1 223 ? -4.461 -0.461 -4.004 1.00 93.00 223 GLY A N 1
ATOM 1662 C CA . GLY A 1 223 ? -4.171 0.240 -5.257 1.00 93.00 223 GLY A CA 1
ATOM 1663 C C . GLY A 1 223 ? -3.571 -0.680 -6.325 1.00 93.00 223 GLY A C 1
ATOM 1664 O O . GLY A 1 223 ? -3.457 -1.896 -6.144 1.00 93.00 223 GLY A O 1
ATOM 1665 N N . ASP A 1 224 ? -3.190 -0.108 -7.463 1.00 95.50 224 ASP A N 1
ATOM 1666 C CA . ASP A 1 224 ? -2.452 -0.855 -8.473 1.00 95.50 224 ASP A CA 1
ATOM 1667 C C . ASP A 1 224 ? -1.063 -1.289 -7.966 1.00 95.50 224 ASP A C 1
ATOM 1669 O O . ASP A 1 224 ? -0.460 -0.600 -7.137 1.00 95.50 224 ASP A O 1
ATOM 1673 N N . PRO A 1 225 ? -0.533 -2.430 -8.439 1.00 97.12 225 PRO A N 1
ATOM 1674 C CA . PRO A 1 225 ? 0.669 -3.009 -7.853 1.00 97.12 225 PRO A CA 1
ATOM 1675 C C . PRO A 1 225 ? 1.929 -2.148 -8.024 1.00 97.12 225 PRO A C 1
ATOM 1677 O O . PRO A 1 225 ? 2.772 -2.137 -7.125 1.00 97.12 225 PRO A O 1
ATOM 1680 N N . ALA A 1 226 ? 2.045 -1.387 -9.118 1.00 96.69 226 ALA A N 1
ATOM 1681 C CA . ALA A 1 226 ? 3.172 -0.482 -9.331 1.00 96.69 226 ALA A CA 1
ATOM 1682 C C . ALA A 1 226 ? 3.149 0.693 -8.343 1.00 96.69 226 ALA A C 1
ATOM 1684 O O . ALA A 1 226 ? 4.189 1.021 -7.778 1.00 96.69 226 ALA A O 1
ATOM 1685 N N . SER A 1 227 ? 1.978 1.275 -8.067 1.00 96.88 227 SER A N 1
ATOM 1686 C CA . SER A 1 227 ? 1.830 2.312 -7.036 1.00 96.88 227 SER A CA 1
ATOM 1687 C C . SER A 1 227 ? 2.112 1.807 -5.626 1.00 96.88 227 SER A C 1
ATOM 1689 O O . SER A 1 227 ? 2.749 2.508 -4.840 1.00 96.88 227 SER A O 1
ATOM 1691 N N . VAL A 1 228 ? 1.673 0.586 -5.294 1.00 96.44 228 VAL A N 1
ATOM 1692 C CA . VAL A 1 228 ? 2.001 -0.028 -3.997 1.00 96.44 228 VAL A CA 1
ATOM 1693 C C . VAL A 1 228 ? 3.517 -0.160 -3.855 1.00 96.44 228 VAL A C 1
ATOM 1695 O O . VAL A 1 228 ? 4.067 0.268 -2.847 1.00 96.44 228 VAL A O 1
ATOM 1698 N N . TYR A 1 229 ? 4.212 -0.673 -4.872 1.00 95.56 229 TYR A N 1
ATOM 1699 C CA . TYR A 1 229 ? 5.674 -0.733 -4.860 1.00 95.56 229 TYR A CA 1
ATOM 1700 C C . TYR A 1 229 ? 6.316 0.662 -4.763 1.00 95.56 229 TYR A C 1
ATOM 1702 O O . TYR A 1 229 ? 7.193 0.875 -3.923 1.00 95.56 229 TYR A O 1
ATOM 1710 N N . ALA A 1 230 ? 5.861 1.623 -5.571 1.00 95.56 230 ALA A N 1
ATOM 1711 C CA . ALA A 1 230 ? 6.426 2.970 -5.629 1.00 95.56 230 ALA A CA 1
ATOM 1712 C C . ALA A 1 230 ? 6.381 3.695 -4.276 1.00 95.56 230 ALA A C 1
ATOM 1714 O O . ALA A 1 230 ? 7.345 4.369 -3.932 1.00 95.56 230 ALA A O 1
ATOM 1715 N N . ALA A 1 231 ? 5.344 3.468 -3.460 1.00 95.25 231 ALA A N 1
ATOM 1716 C CA . ALA A 1 231 ? 5.243 4.024 -2.106 1.00 95.25 231 ALA A CA 1
ATOM 1717 C C . ALA A 1 231 ? 6.358 3.561 -1.139 1.00 95.25 231 ALA A C 1
ATOM 1719 O O . ALA A 1 231 ? 6.531 4.122 -0.053 1.00 95.25 231 ALA A O 1
ATOM 1720 N N . SER A 1 232 ? 7.096 2.503 -1.493 1.00 93.06 232 SER A N 1
ATOM 1721 C CA . SER A 1 232 ? 8.258 2.006 -0.744 1.00 93.06 232 SER A CA 1
ATOM 1722 C C . SER A 1 232 ? 9.604 2.436 -1.338 1.00 93.06 232 SER A C 1
ATOM 1724 O O . SER A 1 232 ? 10.639 2.273 -0.686 1.00 93.06 232 SER A O 1
ATOM 1726 N N . ALA A 1 233 ? 9.606 2.981 -2.558 1.00 90.94 233 ALA A N 1
ATOM 1727 C CA . ALA A 1 233 ? 10.824 3.304 -3.285 1.00 90.94 233 ALA A CA 1
ATOM 1728 C C . ALA A 1 233 ? 11.560 4.507 -2.654 1.00 90.94 233 ALA A C 1
ATOM 1730 O O . ALA A 1 233 ? 10.926 5.472 -2.225 1.00 90.94 233 ALA A O 1
ATOM 1731 N N . PRO A 1 234 ? 12.905 4.492 -2.600 1.00 86.50 234 PRO A N 1
ATOM 1732 C CA . PRO A 1 234 ? 13.694 5.585 -2.036 1.00 86.50 234 PRO A CA 1
ATOM 1733 C C . PRO A 1 234 ? 13.841 6.735 -3.046 1.00 86.50 234 PRO A C 1
ATOM 1735 O O . PRO A 1 234 ? 14.916 6.953 -3.606 1.00 86.50 234 PRO A O 1
ATOM 1738 N N . LEU A 1 235 ? 12.751 7.456 -3.308 1.00 86.50 235 LEU A N 1
ATOM 1739 C CA . LEU A 1 235 ? 12.745 8.576 -4.246 1.00 86.50 235 LEU A CA 1
ATOM 1740 C C . LEU A 1 235 ? 13.215 9.887 -3.589 1.00 86.50 235 LEU A C 1
ATOM 1742 O O . LEU A 1 235 ? 13.031 10.092 -2.385 1.00 86.50 235 LEU A O 1
ATOM 1746 N N . PRO A 1 236 ? 13.811 10.808 -4.369 1.00 83.12 236 PRO A N 1
ATOM 1747 C CA . PRO A 1 236 ? 13.976 12.193 -3.950 1.00 83.12 236 PRO A CA 1
ATOM 1748 C C . PRO A 1 236 ? 12.617 12.818 -3.582 1.00 83.12 236 PRO A C 1
ATOM 1750 O O . PRO A 1 236 ? 11.655 12.598 -4.315 1.00 83.12 236 PRO A O 1
ATOM 1753 N N . PRO A 1 237 ? 12.531 13.677 -2.545 1.00 76.94 237 PRO A N 1
ATOM 1754 C CA . PRO A 1 237 ? 11.263 14.288 -2.115 1.00 76.94 237 PRO A CA 1
ATOM 1755 C C . PRO A 1 237 ? 10.544 15.140 -3.174 1.00 76.94 237 PRO A C 1
ATOM 1757 O O . PRO A 1 237 ? 9.394 15.514 -2.990 1.00 76.94 237 PRO A O 1
ATOM 1760 N N . THR A 1 238 ? 11.229 15.503 -4.260 1.00 78.88 238 THR A N 1
ATOM 1761 C CA . THR A 1 238 ? 10.678 16.287 -5.372 1.00 78.88 238 THR A CA 1
ATOM 1762 C C . THR A 1 238 ? 10.019 15.431 -6.453 1.00 78.88 238 THR A C 1
ATOM 1764 O O . THR A 1 238 ? 9.476 15.986 -7.408 1.00 78.88 238 THR A O 1
ATOM 1767 N N . ILE A 1 239 ? 10.099 14.100 -6.352 1.00 83.00 239 ILE A N 1
ATOM 1768 C CA . ILE A 1 239 ? 9.515 13.166 -7.313 1.00 83.00 239 ILE A CA 1
ATOM 1769 C C . ILE A 1 239 ? 8.279 12.525 -6.689 1.00 83.00 239 ILE A C 1
ATOM 1771 O O . ILE A 1 239 ? 8.379 11.813 -5.699 1.00 83.00 239 ILE A O 1
ATOM 1775 N N . ASP A 1 240 ? 7.133 12.747 -7.324 1.00 88.69 240 ASP A N 1
ATOM 1776 C CA . ASP A 1 240 ? 5.862 12.112 -6.976 1.00 88.69 240 ASP A CA 1
ATOM 1777 C C . ASP A 1 240 ? 5.900 10.599 -7.249 1.00 88.69 240 ASP A C 1
ATOM 1779 O O . ASP A 1 240 ? 6.198 10.153 -8.363 1.00 88.69 240 ASP A O 1
ATOM 1783 N N . GLU A 1 241 ? 5.557 9.792 -6.247 1.00 94.62 241 GLU A N 1
ATOM 1784 C CA . GLU A 1 241 ? 5.553 8.335 -6.354 1.00 94.62 241 GLU A CA 1
ATOM 1785 C C . GLU A 1 241 ? 4.570 7.823 -7.413 1.00 94.62 241 GLU A C 1
ATOM 1787 O O . GLU A 1 241 ? 4.848 6.803 -8.044 1.00 94.62 241 GLU A O 1
ATOM 1792 N N . TYR A 1 242 ? 3.456 8.519 -7.677 1.00 95.50 242 TYR A N 1
ATOM 1793 C CA . TYR A 1 242 ? 2.523 8.104 -8.734 1.00 95.50 242 TYR A CA 1
ATOM 1794 C C . TYR A 1 242 ? 3.056 8.383 -10.144 1.00 95.50 242 TYR A C 1
ATOM 1796 O O . TYR A 1 242 ? 2.773 7.614 -11.067 1.00 95.50 242 TYR A O 1
ATOM 1804 N N . LEU A 1 243 ? 3.879 9.422 -10.318 1.00 92.94 243 LEU A N 1
ATOM 1805 C CA . LEU A 1 243 ? 4.633 9.628 -11.558 1.00 92.94 243 LEU A CA 1
ATOM 1806 C C . LEU A 1 243 ? 5.636 8.485 -11.766 1.00 92.94 243 LEU A C 1
ATOM 1808 O O . LEU A 1 243 ? 5.724 7.925 -12.861 1.00 92.94 243 LEU A O 1
ATOM 1812 N N . PHE A 1 244 ? 6.362 8.102 -10.711 1.00 92.75 244 PHE A N 1
ATOM 1813 C CA . PHE A 1 244 ? 7.301 6.982 -10.776 1.00 92.75 244 PHE A CA 1
ATOM 1814 C C . PHE A 1 244 ? 6.590 5.653 -11.056 1.00 92.75 244 PHE A C 1
ATOM 1816 O O . PHE A 1 244 ? 7.012 4.907 -11.938 1.00 92.75 244 PHE A O 1
ATOM 1823 N N . ALA A 1 245 ? 5.465 5.384 -10.391 1.00 95.12 245 ALA A N 1
ATOM 1824 C CA . ALA A 1 245 ? 4.624 4.224 -10.668 1.00 95.12 245 ALA A CA 1
ATOM 1825 C C . ALA A 1 245 ? 4.184 4.184 -12.136 1.00 95.12 245 ALA A C 1
ATOM 1827 O O . ALA A 1 245 ? 4.276 3.130 -12.766 1.00 95.12 245 ALA A O 1
ATOM 1828 N N . GLY A 1 246 ? 3.785 5.331 -12.698 1.00 94.31 246 GLY A N 1
ATOM 1829 C CA . GLY A 1 246 ? 3.424 5.463 -14.107 1.00 94.31 246 GLY A CA 1
ATOM 1830 C C . GLY A 1 246 ? 4.574 5.124 -15.061 1.00 94.31 246 GLY A C 1
ATOM 1831 O O . GLY A 1 246 ? 4.374 4.404 -16.041 1.00 94.31 246 GLY A O 1
ATOM 1832 N N . PHE A 1 247 ? 5.791 5.571 -14.740 1.00 92.00 247 PHE A N 1
ATOM 1833 C CA . PHE A 1 247 ? 7.007 5.218 -15.476 1.00 92.00 247 PHE A CA 1
ATOM 1834 C C . PHE A 1 247 ? 7.314 3.713 -15.425 1.00 92.00 247 PHE A C 1
ATOM 1836 O O . PHE A 1 247 ? 7.634 3.116 -16.461 1.00 92.00 247 PHE A O 1
ATOM 1843 N N . LEU A 1 248 ? 7.189 3.098 -14.242 1.00 92.00 248 LEU A N 1
ATOM 1844 C CA . LEU A 1 248 ? 7.429 1.667 -14.046 1.00 92.00 248 LEU A CA 1
ATOM 1845 C C . LEU A 1 248 ? 6.481 0.832 -14.910 1.00 92.00 248 LEU A C 1
ATOM 1847 O O . LEU A 1 248 ? 6.942 0.020 -15.707 1.00 92.00 248 LEU A O 1
ATOM 1851 N N . ARG A 1 249 ? 5.173 1.098 -14.813 1.00 91.31 249 ARG A N 1
ATOM 1852 C CA . ARG A 1 249 ? 4.123 0.341 -15.517 1.00 91.31 249 ARG A CA 1
ATOM 1853 C C . ARG A 1 249 ? 3.911 0.750 -16.981 1.00 91.31 249 ARG A C 1
ATOM 1855 O O . ARG A 1 249 ? 3.104 0.128 -17.670 1.00 91.31 249 ARG A O 1
ATOM 1862 N N . GLY A 1 250 ? 4.575 1.813 -17.441 1.00 90.50 250 GLY A N 1
ATOM 1863 C CA . GLY A 1 250 ? 4.453 2.351 -18.800 1.00 90.50 250 GLY A CA 1
ATOM 1864 C C . GLY A 1 250 ? 3.105 3.016 -19.118 1.00 90.50 250 GLY A C 1
ATOM 1865 O O . GLY A 1 250 ? 2.787 3.213 -20.289 1.00 90.50 250 GLY A O 1
ATOM 1866 N N . GLU A 1 251 ? 2.306 3.366 -18.108 1.00 92.38 251 GLU A N 1
ATOM 1867 C CA . GLU A 1 251 ? 0.999 4.019 -18.258 1.00 92.38 251 GLU A CA 1
ATOM 1868 C C . GLU A 1 251 ? 0.709 4.925 -17.047 1.00 92.38 251 GLU A C 1
ATOM 1870 O O . GLU A 1 251 ? 0.952 4.496 -15.921 1.00 92.38 251 GLU A O 1
ATOM 1875 N N . PRO A 1 252 ? 0.155 6.142 -17.232 1.00 94.44 252 PRO A N 1
ATOM 1876 C CA . PRO A 1 252 ? -0.275 7.005 -16.132 1.00 94.44 252 PRO A CA 1
ATOM 1877 C C . PRO A 1 252 ? -1.158 6.315 -15.088 1.00 94.44 252 PRO A C 1
ATOM 1879 O O . PRO A 1 252 ? -2.137 5.650 -15.433 1.00 94.44 252 PRO A O 1
ATOM 1882 N N . VAL A 1 253 ? -0.878 6.572 -13.810 1.00 95.12 253 VAL A N 1
ATOM 1883 C CA . VAL A 1 253 ? -1.765 6.171 -12.711 1.00 95.12 253 VAL A CA 1
ATOM 1884 C C . VAL A 1 253 ? -3.035 7.020 -12.743 1.00 95.12 253 VAL A C 1
ATOM 1886 O O . VAL A 1 253 ? -2.983 8.227 -12.986 1.00 95.12 253 VAL A O 1
ATOM 1889 N N . ARG A 1 254 ? -4.190 6.390 -12.510 1.00 94.44 254 ARG A N 1
ATOM 1890 C CA . ARG A 1 254 ? -5.486 7.074 -12.437 1.00 94.44 254 ARG A CA 1
ATOM 1891 C C . ARG A 1 254 ? -5.853 7.333 -10.980 1.00 94.44 254 ARG A C 1
ATOM 1893 O O . ARG A 1 254 ? -6.030 6.382 -10.224 1.00 94.44 254 ARG A O 1
ATOM 1900 N N . LEU A 1 255 ? -5.990 8.600 -10.610 1.00 95.44 255 LEU A N 1
ATOM 1901 C CA . LEU A 1 255 ? -6.222 9.046 -9.237 1.00 95.44 255 LEU A CA 1
ATOM 1902 C C . LEU A 1 255 ? -7.602 9.669 -9.078 1.00 95.44 255 LEU A C 1
ATOM 1904 O O . LEU A 1 255 ? -8.153 10.231 -10.024 1.00 95.44 255 LEU A O 1
ATOM 1908 N N . ALA A 1 256 ? -8.159 9.589 -7.875 1.00 94.69 256 ALA A N 1
ATOM 1909 C CA . ALA A 1 256 ? -9.434 10.210 -7.566 1.00 94.69 256 ALA A CA 1
ATOM 1910 C C . ALA A 1 256 ? -9.334 10.978 -6.261 1.00 94.69 256 ALA A C 1
ATOM 1912 O O . ALA A 1 256 ? -8.905 10.430 -5.252 1.00 94.69 256 ALA A O 1
ATOM 1913 N N . LYS A 1 257 ? -9.838 12.210 -6.265 1.00 95.31 257 LYS A N 1
ATOM 1914 C CA . LYS A 1 257 ? -9.884 13.038 -5.066 1.00 95.31 257 LYS A CA 1
ATOM 1915 C C . LYS A 1 257 ? -10.608 12.323 -3.922 1.00 95.31 257 LYS A C 1
ATOM 1917 O O . LYS A 1 257 ? -11.699 11.777 -4.118 1.00 95.31 257 LYS A O 1
ATOM 1922 N N . ALA A 1 258 ? -10.023 12.352 -2.731 1.00 95.56 258 ALA A N 1
ATOM 1923 C CA . ALA A 1 258 ? -10.622 11.843 -1.510 1.00 95.56 258 ALA A CA 1
ATOM 1924 C C . ALA A 1 258 ? -11.953 12.551 -1.206 1.00 95.56 258 ALA A C 1
ATOM 1926 O O . ALA A 1 258 ? -12.182 13.706 -1.557 1.00 95.56 258 ALA A O 1
ATOM 1927 N N . VAL A 1 259 ? -12.859 11.852 -0.519 1.00 94.75 259 VAL A N 1
ATOM 1928 C CA . VAL A 1 259 ? -14.216 12.369 -0.261 1.00 94.75 259 VAL A CA 1
ATOM 1929 C C . VAL A 1 259 ? -14.213 13.545 0.724 1.00 94.75 259 VAL A C 1
ATOM 1931 O O . VAL A 1 259 ? -15.096 14.399 0.663 1.00 94.75 259 VAL A O 1
ATOM 1934 N N . THR A 1 260 ? -13.257 13.578 1.654 1.00 93.50 260 THR A N 1
ATOM 1935 C CA . THR A 1 260 ? -13.228 14.528 2.781 1.00 93.50 260 THR A CA 1
ATOM 1936 C C . THR A 1 260 ? -11.940 15.349 2.858 1.00 93.50 260 THR A C 1
ATOM 1938 O O . THR A 1 260 ? -11.695 15.987 3.877 1.00 93.50 260 THR A O 1
ATOM 1941 N N . SER A 1 261 ? -11.097 15.321 1.825 1.00 93.50 261 SER A N 1
ATOM 1942 C CA . SER A 1 261 ? -9.876 16.130 1.748 1.00 93.50 261 SER A CA 1
ATOM 1943 C C . SER A 1 261 ? -9.500 16.426 0.296 1.00 93.50 261 SER A C 1
ATOM 1945 O O . SER A 1 261 ? -10.077 15.866 -0.634 1.00 93.50 261 SER A O 1
ATOM 1947 N N . ASP A 1 262 ? -8.520 17.308 0.103 1.00 92.38 262 ASP A N 1
ATOM 1948 C CA . ASP A 1 262 ? -7.993 17.654 -1.221 1.00 92.38 262 ASP A CA 1
ATOM 1949 C C . ASP A 1 262 ? -6.895 16.706 -1.733 1.00 92.38 262 ASP A C 1
ATOM 1951 O O . ASP A 1 262 ? -6.263 16.989 -2.747 1.00 92.38 262 ASP A O 1
ATOM 1955 N N . LEU A 1 263 ? -6.671 15.589 -1.038 1.00 96.31 263 LEU A N 1
ATOM 1956 C CA . LEU A 1 263 ? -5.723 14.551 -1.446 1.00 96.31 263 LEU A CA 1
ATOM 1957 C C . LEU A 1 263 ? -6.317 13.676 -2.558 1.00 96.31 263 LEU A C 1
ATOM 1959 O O . LEU A 1 263 ? -7.539 13.604 -2.703 1.00 96.31 263 LEU A O 1
ATOM 1963 N N . GLU A 1 264 ? -5.460 12.983 -3.305 1.00 93.38 264 GLU A N 1
ATOM 1964 C CA . GLU A 1 264 ? -5.815 12.083 -4.416 1.00 93.38 264 GLU A CA 1
ATOM 1965 C C . GLU A 1 264 ? -5.180 10.700 -4.264 1.00 93.38 264 GLU A C 1
ATOM 1967 O O . GLU A 1 264 ? -4.027 10.648 -3.774 1.00 93.38 264 GLU A O 1
#

pLDDT: mean 91.98, std 9.98, range [55.88, 98.75]

Foldseek 3Di:
DFQFWLVSLQVVLVVVVQEDEDADEAELEAGVQVVQVVQLPPPQRHGWYKDPFYAFVVGHTAPDIDTPSQCSGQCSVCVLLVHPHPVVVVVLVVVVVPPPPDPDPVSVVVCVVVVVLLVQAAAAEDPDQDPVRPDDADDPRQFCSSDSFHPHDPPRPAGKDQLWFKWFAQPPPRHIATAGFIWGDPGRHDIDTDDDCPDPVNVSCVVCVVVVHDTDIDIDDTGRSLLSVLNHDPDDSNDYSQSVSCSSNVHYRYDYADPPDRTD

Sequence (264 aa):
MALDNLRQFIAAIDAGGDLTRVEHSVSVDKEITEIADRCMKSPGGGPALLFTRPTLPGGAPSQLPVAVNLFGSEKRMALALGVACLDDIGARIAELLNLKVPDSLLGKLAMLPRLAEVAKFPPKSVSGRPPAQTMVHKGGEVDLSRLPVPICWPEDGGPYITLGGVITHDPRTGIRNVGMYRVQVLGKDTLAMHWQRHKVGAAHWREMATRGETMPVAIALGGDPASVYAASAPLPPTIDEYLFAGFLRGEPVRLAKAVTSDLE

Mean predicted aligned error: 5.04 Å

Secondary structure (DSSP, 8-state):
----SHHHHHHHHHHTT-EEEEEEEEETBTHHHHHHHHHHTSGGG--EEEEEEEE-TTSPBPSS-EEE-TTSSHHHHHHHHT-S-THHHHHHHHHHHT----SSHHHHHHHHHHHHHHTT---EEPPS--GGGSS---GGG--GGGS---B-STT-SS-EE-S-EEEEE-TTT--EEEEE-EEEE-SSS-EEEE--TTSHHHHHHHHHHTTTPPPP-EEE-S--HHHHHHTTS---TTS-HHHHHHHHHTSPPEE---SSSS--

Solvent-accessible surface area (backbone atoms only — not comparable to full-atom values): 14813 Å² total; per-residue (Å²): 119,66,53,86,27,37,68,52,46,54,50,53,37,42,78,68,73,41,51,44,75,39,72,61,78,40,36,25,59,30,48,50,41,56,57,47,51,57,30,44,72,32,84,78,14,40,51,20,38,36,32,66,34,25,17,27,86,92,66,50,76,36,93,52,64,47,77,44,53,67,66,42,24,72,70,40,42,14,58,43,34,52,42,92,47,67,61,60,55,53,51,56,50,47,60,63,69,66,58,70,81,50,95,45,74,67,47,51,59,68,42,49,67,58,57,50,52,64,68,64,11,58,57,39,76,60,80,80,86,53,81,86,63,77,69,83,69,60,78,90,64,42,54,51,77,66,52,70,51,34,23,61,51,96,84,52,96,48,31,40,45,70,76,27,36,38,35,35,51,35,87,86,79,62,51,55,44,41,38,58,37,48,32,35,53,75,49,47,82,41,72,46,81,56,66,55,82,88,39,68,68,44,45,34,44,53,61,37,46,79,72,73,46,84,73,74,72,46,71,46,71,66,53,21,48,30,45,59,53,29,18,67,53,94,65,61,89,90,55,42,30,49,36,52,15,4,58,59,32,72,46,48,37,76,36,53,71,45,96,88,52,94,50,95

Radius of gyration: 20.12 Å; Cα contacts (8 Å, |Δi|>4): 446; chains: 1; bounding box: 48×49×52 Å

Nearest PDB structures (foldseek):
  7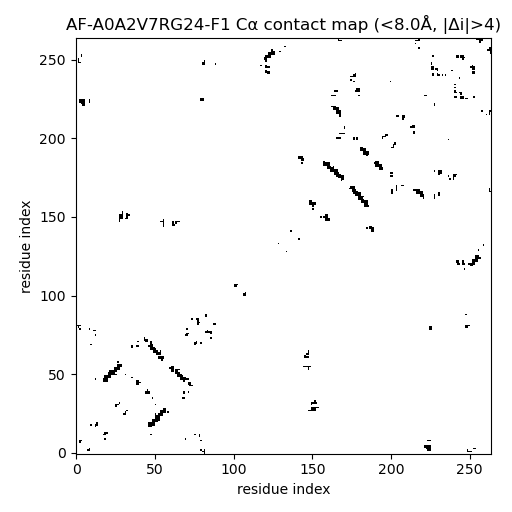abo-assembly2_D  TM=8.466E-01  e=4.390E-16  Pseudomonas aeruginosa
  6da6-assembly1_B  TM=8.412E-01  e=3.055E-16  Streptomyces griseochromogenes
  6da6-assembly1_C  TM=7.973E-01  e=1.312E-16  Streptomyces griseochromogenes
  4ip2-assembly2_C  TM=8.079E-01  e=5.590E-16  Pseudomonas aeruginosa PAO1
  7p9q-assembly1_A  TM=8.555E-01  e=3.611E-14  Glutamicibacter nicotianae